Protein AF-A0A6B8KBU3-F1 (afdb_monomer)

Foldseek 3Di:
DPQPAPQPAPCVVVLVVVLVVVLVVDDPPDALVNLLVQLLQLLLQLLVLQLCVQVPVVSLVSNLSSLVSNCSSLSNSVVNCVVVVPDQDPVNVVSSLVSLLNSLVSNLCSNCSHLQHPNLLSVLVNVLVVVVSVVQVVCCVPVVRPHQDDVNDDSVNVSVCSSVRVVVCVVDDVCQQPPDDPNDGPVSVVSVVVSVVSVVVVVVVVVVVVVVVVVVVVVVVVVVVPPPDDPDPPPPDPPPPPDDDDDDDDD

Mean predicted aligned error: 11.6 Å

pLDDT: mean 77.55, std 17.95, range [26.05, 98.19]

Nearest PDB structures (foldseek):
  4q7c-assembly1_A  TM=7.033E-01  e=1.811E-03  Archaeoglobus fulgidus DSM 4304
  4o6m-assembly1_A  TM=6.963E-01  e=4.388E-03  Archaeoglobus fulgidus DSM 4304

Structure (mmCIF, N/CA/C/O backbone):
data_AF-A0A6B8KBU3-F1
#
_entry.id   AF-A0A6B8KBU3-F1
#
loop_
_atom_site.group_PDB
_atom_site.id
_atom_site.type_symbol
_atom_site.label_atom_id
_atom_site.label_alt_id
_atom_site.label_comp_id
_atom_site.label_asym_id
_atom_site.label_entity_id
_atom_site.label_seq_id
_atom_site.pdbx_PDB_ins_code
_atom_site.Cartn_x
_atom_site.Cartn_y
_atom_site.Cartn_z
_atom_site.occupancy
_atom_site.B_iso_or_equiv
_atom_site.auth_seq_id
_atom_site.auth_comp_id
_atom_site.auth_asym_id
_atom_site.auth_atom_id
_atom_site.pdbx_PDB_model_num
ATOM 1 N N . MET A 1 1 ? -23.786 6.456 20.332 1.00 33.28 1 MET A N 1
ATOM 2 C CA . MET A 1 1 ? -22.319 6.560 20.473 1.00 33.28 1 MET A CA 1
ATOM 3 C C . MET A 1 1 ? -21.800 7.383 19.309 1.00 33.28 1 MET A C 1
ATOM 5 O O . MET A 1 1 ? -22.011 6.995 18.169 1.00 33.28 1 MET A O 1
ATOM 9 N N . ALA A 1 2 ? -21.271 8.576 19.583 1.00 26.05 2 ALA A N 1
ATOM 10 C CA . ALA A 1 2 ? -20.737 9.465 18.557 1.00 26.05 2 ALA A CA 1
ATOM 11 C C . ALA A 1 2 ? -19.379 8.920 18.104 1.00 26.05 2 ALA A C 1
ATOM 13 O O . ALA A 1 2 ? -18.395 9.007 18.836 1.00 26.05 2 ALA A O 1
ATOM 14 N N . ASP A 1 3 ? -19.368 8.304 16.927 1.00 33.47 3 ASP A N 1
ATOM 15 C CA . ASP A 1 3 ? -18.188 7.718 16.307 1.00 33.47 3 ASP A CA 1
ATOM 16 C C . ASP A 1 3 ? -17.226 8.839 15.883 1.00 33.47 3 ASP A C 1
ATOM 18 O O . ASP A 1 3 ? -17.372 9.477 14.838 1.00 33.47 3 ASP A O 1
ATOM 22 N N . LYS A 1 4 ? -16.295 9.179 16.777 1.00 31.67 4 LYS A N 1
ATOM 23 C CA . LYS A 1 4 ? -15.275 10.206 16.561 1.00 31.67 4 LYS A CA 1
ATOM 24 C C . LYS A 1 4 ? -14.067 9.554 15.888 1.00 31.67 4 LYS A C 1
ATOM 26 O O . LYS A 1 4 ? -12.989 9.494 16.471 1.00 31.67 4 LYS A O 1
ATOM 31 N N . THR A 1 5 ? -14.234 9.069 14.657 1.00 41.94 5 THR A N 1
ATOM 32 C CA . THR A 1 5 ? -13.102 8.667 13.810 1.00 41.94 5 THR A CA 1
ATOM 33 C C . THR A 1 5 ? -12.311 9.916 13.421 1.00 41.94 5 THR A C 1
ATOM 35 O O . THR A 1 5 ? -12.676 10.649 12.497 1.00 41.94 5 THR A O 1
ATOM 38 N N . LEU A 1 6 ? -11.240 10.196 14.160 1.00 35.72 6 LEU A N 1
ATOM 39 C CA . LEU A 1 6 ? -10.232 11.193 13.807 1.00 35.72 6 LEU A CA 1
ATOM 40 C C . LEU A 1 6 ? -9.328 10.603 12.710 1.00 35.72 6 LEU A C 1
ATOM 42 O O . LEU A 1 6 ? -8.246 10.102 12.997 1.00 35.72 6 LEU A O 1
ATOM 46 N N . ASN A 1 7 ? -9.784 10.631 11.453 1.00 43.28 7 ASN A N 1
ATOM 47 C CA . ASN A 1 7 ? -8.929 10.323 10.301 1.00 43.28 7 ASN A CA 1
ATOM 48 C C . ASN A 1 7 ? -7.975 11.502 10.059 1.00 43.28 7 ASN A C 1
ATOM 50 O O . ASN A 1 7 ? -8.352 12.494 9.435 1.00 43.28 7 ASN A O 1
ATOM 54 N N . HIS A 1 8 ? -6.746 11.391 10.563 1.00 45.28 8 HIS A N 1
ATOM 55 C CA . HIS A 1 8 ? -5.642 12.323 10.312 1.00 45.28 8 HIS A CA 1
ATOM 56 C C . HIS A 1 8 ? -4.759 11.835 9.146 1.00 45.28 8 HIS A C 1
ATOM 58 O O . HIS A 1 8 ? -3.536 11.842 9.243 1.00 45.28 8 HIS A O 1
ATOM 64 N N . SER A 1 9 ? -5.374 11.396 8.045 1.00 56.59 9 SER A N 1
ATOM 65 C CA . SER A 1 9 ? -4.656 11.133 6.790 1.00 56.59 9 SER A CA 1
ATOM 66 C C . SER A 1 9 ? -4.471 12.451 6.027 1.00 56.59 9 SER A C 1
ATOM 68 O O . SER A 1 9 ? -5.379 13.290 5.986 1.00 56.59 9 SER A O 1
ATOM 70 N N . LEU A 1 10 ? -3.292 12.655 5.430 1.00 56.31 10 LEU A N 1
ATOM 71 C CA . LEU A 1 10 ? -2.955 13.882 4.692 1.00 56.31 10 LEU A CA 1
ATOM 72 C C . LEU A 1 10 ? -3.866 14.078 3.466 1.00 56.31 10 LEU A C 1
ATOM 74 O O . LEU A 1 10 ? -4.157 15.210 3.075 1.00 56.31 10 LEU A O 1
ATOM 78 N N . LEU A 1 11 ? -4.374 12.976 2.903 1.00 61.31 11 LEU A N 1
ATOM 79 C CA . LEU A 1 11 ? -5.263 12.938 1.737 1.00 61.31 11 LEU A CA 1
ATOM 80 C C . LEU A 1 11 ? -6.756 12.871 2.099 1.00 61.31 11 LEU A C 1
ATOM 82 O O . LEU A 1 11 ? -7.609 12.955 1.214 1.00 61.31 11 LEU A O 1
ATOM 86 N N . ALA A 1 12 ? -7.103 12.817 3.389 1.00 64.31 12 ALA A N 1
ATOM 87 C CA . ALA A 1 12 ? -8.462 12.517 3.842 1.00 64.31 12 ALA A CA 1
ATOM 88 C C . ALA A 1 12 ? -9.542 13.500 3.347 1.00 64.31 12 ALA A C 1
ATOM 90 O O . ALA A 1 12 ? -10.691 13.113 3.123 1.00 64.31 12 ALA A O 1
ATOM 91 N N . ARG A 1 13 ? -9.219 14.793 3.193 1.00 67.19 13 ARG A N 1
ATOM 92 C CA . ARG A 1 13 ? -10.182 15.811 2.725 1.00 67.19 13 ARG A CA 1
ATOM 93 C C . ARG A 1 13 ? -10.504 15.701 1.227 1.00 67.19 13 ARG A C 1
ATOM 95 O O . ARG A 1 13 ? -11.693 15.588 0.918 1.00 67.19 13 ARG A O 1
ATOM 102 N N . PRO A 1 14 ? -9.524 15.755 0.301 1.00 67.06 14 PRO A N 1
ATOM 103 C CA . PRO A 1 14 ? -9.811 15.639 -1.131 1.00 67.06 14 PRO A CA 1
ATOM 104 C C . PRO A 1 14 ? -10.408 14.274 -1.489 1.00 67.06 14 PRO A C 1
ATOM 106 O O . PRO A 1 14 ? -11.387 14.219 -2.236 1.00 67.06 14 PRO A O 1
ATOM 109 N N . GLU A 1 15 ? -9.901 13.197 -0.885 1.00 72.06 15 GLU A N 1
ATOM 110 C CA . GLU A 1 15 ? -10.425 11.840 -1.055 1.00 72.06 15 GLU A CA 1
ATOM 111 C C . GLU A 1 15 ? -11.927 11.774 -0.744 1.00 72.06 15 GLU A C 1
ATOM 113 O O . GLU A 1 15 ? -12.731 11.315 -1.560 1.00 72.06 15 GLU A O 1
ATOM 118 N N . ARG A 1 16 ? -12.345 12.339 0.394 1.00 72.81 16 ARG A N 1
ATOM 119 C CA . ARG A 1 16 ? -13.748 12.316 0.822 1.00 72.81 16 ARG A CA 1
ATOM 120 C C . ARG A 1 16 ? -14.686 13.049 -0.141 1.00 72.81 16 ARG A C 1
ATOM 122 O O . ARG A 1 16 ? -15.827 12.621 -0.300 1.00 72.81 16 ARG A O 1
ATOM 129 N N . ILE A 1 17 ? -14.235 14.126 -0.786 1.00 74.69 17 ILE A N 1
ATOM 130 C CA . ILE A 1 17 ? -15.051 14.885 -1.752 1.00 74.69 17 ILE A CA 1
ATOM 131 C C . ILE A 1 17 ? -15.273 14.067 -3.027 1.00 74.69 17 ILE A C 1
ATOM 133 O O . ILE A 1 17 ? -16.405 13.971 -3.511 1.00 74.69 17 ILE A O 1
ATOM 137 N N . VAL A 1 18 ? -14.208 13.465 -3.561 1.00 77.31 18 VAL A N 1
ATOM 138 C CA . VAL A 1 18 ? -14.270 12.656 -4.787 1.00 77.31 18 VAL A CA 1
ATOM 139 C C . VAL A 1 18 ? -15.137 11.419 -4.560 1.00 77.31 18 VAL A C 1
ATOM 141 O O . VAL A 1 18 ? -16.076 11.169 -5.319 1.00 77.31 18 VAL A O 1
ATOM 144 N N . LEU A 1 19 ? -14.908 10.700 -3.461 1.00 77.50 19 LEU A N 1
ATOM 145 C CA . LEU A 1 19 ? -15.650 9.483 -3.141 1.00 77.50 19 LEU A CA 1
ATOM 146 C C . LEU A 1 19 ? -17.132 9.744 -2.887 1.00 77.50 19 LEU A C 1
ATOM 148 O O . LEU A 1 19 ? -17.966 8.954 -3.313 1.00 77.50 19 LEU A O 1
ATOM 152 N N . GLN A 1 20 ? -17.503 10.864 -2.258 1.00 80.00 20 GLN A N 1
ATOM 153 C CA . GLN A 1 20 ? -18.919 11.206 -2.080 1.00 80.00 20 GLN A CA 1
ATOM 154 C C . GLN A 1 20 ? -19.656 11.385 -3.406 1.00 80.00 20 GLN A C 1
ATOM 156 O O . GLN A 1 20 ? -20.843 11.065 -3.484 1.00 80.00 20 GLN A O 1
ATOM 161 N N . ARG A 1 21 ? -18.983 11.892 -4.445 1.00 78.94 21 ARG A N 1
ATOM 162 C CA . ARG A 1 21 ? -19.575 11.999 -5.783 1.00 78.94 21 ARG A CA 1
ATOM 163 C C . ARG A 1 21 ? -19.710 10.624 -6.426 1.00 78.94 21 ARG A C 1
ATOM 165 O O . ARG A 1 21 ? -20.788 10.304 -6.914 1.00 78.94 21 ARG A O 1
ATOM 172 N N . LEU A 1 22 ? -18.666 9.799 -6.356 1.00 78.00 22 LEU A N 1
ATOM 173 C CA . LEU A 1 22 ? -18.673 8.456 -6.940 1.00 78.00 22 LEU A CA 1
ATOM 174 C C . LEU A 1 22 ? -19.682 7.521 -6.252 1.00 78.00 22 LEU A C 1
ATOM 176 O O . LEU A 1 22 ? -20.428 6.814 -6.922 1.00 78.00 22 LEU A O 1
ATOM 180 N N . VAL A 1 23 ? -19.796 7.579 -4.923 1.00 78.06 23 VAL A N 1
ATOM 181 C CA . VAL A 1 23 ? -20.750 6.766 -4.151 1.00 78.06 23 VAL A CA 1
ATOM 182 C C . VAL A 1 23 ? -22.208 7.098 -4.463 1.00 78.06 23 VAL A C 1
ATOM 184 O O . VAL A 1 23 ? -23.059 6.216 -4.391 1.00 78.06 23 VAL A O 1
ATOM 187 N N . ARG A 1 24 ? -22.520 8.331 -4.881 1.00 78.00 24 ARG A N 1
ATOM 188 C CA . ARG A 1 24 ? -23.876 8.685 -5.342 1.00 78.00 24 ARG A CA 1
ATOM 189 C C . ARG A 1 24 ? -24.236 8.062 -6.692 1.00 78.00 24 ARG A C 1
ATOM 191 O O . ARG A 1 24 ? -25.421 7.943 -6.981 1.00 78.00 24 ARG A O 1
ATOM 198 N N . LEU A 1 25 ? -23.241 7.685 -7.496 1.00 81.44 25 LEU A N 1
ATOM 199 C CA . LEU A 1 25 ? -23.436 7.042 -8.798 1.00 81.44 25 LEU A CA 1
ATOM 200 C C . LEU A 1 25 ? -23.592 5.519 -8.678 1.00 81.44 25 LEU A C 1
ATOM 202 O O . LEU A 1 25 ? -24.077 4.880 -9.609 1.00 81.44 25 LEU A O 1
ATOM 206 N N . LEU A 1 26 ? -23.199 4.929 -7.543 1.00 79.81 26 LEU A N 1
ATOM 207 C CA . LEU A 1 26 ? -23.324 3.492 -7.311 1.00 79.81 26 LEU A CA 1
ATOM 208 C C . LEU A 1 26 ? -24.807 3.073 -7.237 1.00 79.81 26 LEU A C 1
ATOM 210 O O . LEU A 1 26 ? -25.601 3.712 -6.534 1.00 79.81 26 LEU A O 1
ATOM 214 N N . PRO A 1 27 ? -25.203 1.973 -7.907 1.00 82.56 27 PRO A N 1
ATOM 215 C CA . PRO A 1 27 ? -26.578 1.501 -7.875 1.00 82.56 27 PRO A CA 1
ATOM 216 C C . PRO A 1 27 ? -26.989 1.099 -6.455 1.00 82.56 27 PRO A C 1
ATOM 218 O O . PRO A 1 27 ? -26.183 0.638 -5.639 1.00 82.56 27 PRO A O 1
ATOM 221 N N . ARG A 1 28 ? -28.289 1.210 -6.160 1.00 77.06 28 ARG A N 1
ATOM 222 C CA . ARG A 1 28 ? -28.849 0.857 -4.841 1.00 77.06 28 ARG A CA 1
ATOM 223 C C . ARG A 1 28 ? -28.567 -0.598 -4.439 1.00 77.06 28 ARG A C 1
ATOM 225 O O . ARG A 1 28 ? -28.493 -0.882 -3.251 1.00 77.06 28 ARG A O 1
ATOM 232 N N . ALA A 1 29 ? -28.360 -1.485 -5.412 1.00 79.81 29 ALA A N 1
ATOM 233 C CA . ALA A 1 29 ? -28.052 -2.895 -5.191 1.00 79.81 29 ALA A CA 1
ATOM 234 C C . ALA A 1 29 ? -26.583 -3.182 -4.822 1.00 79.81 29 ALA A C 1
ATOM 236 O O . ALA A 1 29 ? -26.331 -4.231 -4.239 1.00 79.81 29 ALA A O 1
ATOM 237 N N . ALA A 1 30 ? -25.635 -2.279 -5.121 1.00 80.12 30 ALA A N 1
ATOM 238 C CA . ALA A 1 30 ? -24.207 -2.517 -4.880 1.00 80.12 30 ALA A CA 1
ATOM 239 C C . ALA A 1 30 ? -23.935 -2.747 -3.390 1.00 80.12 30 ALA A C 1
ATOM 241 O O . ALA A 1 30 ? -24.347 -1.925 -2.569 1.00 80.12 30 ALA A O 1
ATOM 242 N N . LYS A 1 31 ? -23.265 -3.839 -3.027 1.00 82.69 31 LYS A N 1
ATOM 243 C CA . LYS A 1 31 ? -22.919 -4.153 -1.636 1.00 82.69 31 LYS A CA 1
ATOM 244 C C . LYS A 1 31 ? -21.453 -3.797 -1.365 1.00 82.69 31 LYS A C 1
ATOM 246 O O . LYS A 1 31 ? -20.651 -3.829 -2.293 1.00 82.69 31 LYS A O 1
ATOM 251 N N . PRO A 1 32 ? -21.074 -3.515 -0.104 1.00 80.19 32 PRO A N 1
ATOM 252 C CA . PRO A 1 32 ? -19.670 -3.310 0.261 1.00 80.19 32 PRO A CA 1
ATOM 253 C C . PRO A 1 32 ? -18.755 -4.450 -0.211 1.00 80.19 32 PRO A C 1
ATOM 255 O O . PRO A 1 32 ? -17.727 -4.189 -0.811 1.00 80.19 32 PRO A O 1
ATOM 258 N N . ALA A 1 33 ? -19.196 -5.706 -0.080 1.00 83.06 33 ALA A N 1
ATOM 259 C CA . ALA A 1 33 ? -18.433 -6.871 -0.538 1.00 83.06 33 ALA A CA 1
ATOM 260 C C . ALA A 1 33 ? -18.127 -6.866 -2.051 1.00 83.06 33 ALA A C 1
ATOM 262 O O . ALA A 1 33 ? -17.074 -7.352 -2.459 1.00 83.06 33 ALA A O 1
ATOM 263 N N . ASP A 1 34 ? -19.012 -6.299 -2.880 1.00 86.56 34 ASP A N 1
ATOM 264 C CA . ASP A 1 34 ? -18.774 -6.185 -4.324 1.00 86.56 34 ASP A CA 1
ATOM 265 C C . ASP A 1 34 ? -17.647 -5.175 -4.602 1.00 86.56 34 ASP A C 1
ATOM 267 O O . ASP A 1 34 ? -16.809 -5.393 -5.474 1.00 86.56 34 ASP A O 1
ATOM 271 N N . LEU A 1 35 ? -17.597 -4.084 -3.828 1.00 87.25 35 LEU A N 1
ATOM 272 C CA . LEU A 1 35 ? -16.543 -3.068 -3.906 1.00 87.25 35 LEU A CA 1
ATOM 273 C C . LEU A 1 35 ? -15.199 -3.611 -3.423 1.00 87.25 35 LEU A C 1
ATOM 275 O O . LEU A 1 35 ? -14.184 -3.386 -4.079 1.00 87.25 35 LEU A O 1
ATOM 279 N N . THR A 1 36 ? -15.202 -4.400 -2.351 1.00 88.44 36 THR A N 1
ATOM 280 C CA . THR A 1 36 ? -14.015 -5.115 -1.879 1.00 88.44 36 THR A CA 1
ATOM 281 C C . THR A 1 36 ? -13.471 -6.061 -2.961 1.00 88.44 36 THR A C 1
ATOM 283 O O . THR A 1 36 ? -12.267 -6.105 -3.204 1.00 88.44 36 THR A O 1
ATOM 286 N N . LEU A 1 37 ? -14.335 -6.780 -3.690 1.00 91.12 37 LEU A N 1
ATOM 287 C CA . LEU A 1 37 ? -13.892 -7.636 -4.797 1.00 91.12 37 LEU A CA 1
ATOM 288 C C . LEU A 1 37 ? -13.307 -6.818 -5.961 1.00 91.12 37 LEU A C 1
ATOM 290 O O . LEU A 1 37 ? -12.282 -7.200 -6.526 1.00 91.12 37 LEU A O 1
ATOM 294 N N . ILE A 1 38 ? -13.916 -5.674 -6.293 1.00 93.06 38 ILE A N 1
ATOM 295 C CA . ILE A 1 38 ? -13.356 -4.723 -7.267 1.00 93.06 38 ILE A CA 1
ATOM 296 C C . ILE A 1 38 ? -11.967 -4.258 -6.816 1.00 93.06 38 ILE A C 1
ATOM 298 O O . ILE A 1 38 ? -11.064 -4.161 -7.651 1.00 93.06 38 ILE A O 1
ATOM 302 N N . ALA A 1 39 ? -11.773 -4.038 -5.511 1.00 92.88 39 ALA A N 1
ATOM 303 C CA . ALA A 1 39 ? -10.486 -3.638 -4.962 1.00 92.88 39 ALA A CA 1
ATOM 304 C C . ALA A 1 39 ? -9.390 -4.679 -5.262 1.00 92.88 39 ALA A C 1
ATOM 306 O O . ALA A 1 39 ? -8.302 -4.331 -5.735 1.00 92.88 39 ALA A O 1
ATOM 307 N N . VAL A 1 40 ? -9.710 -5.962 -5.055 1.00 95.31 40 VAL A N 1
ATOM 308 C CA . VAL A 1 40 ? -8.825 -7.104 -5.343 1.00 95.31 40 VAL A CA 1
ATOM 309 C C . VAL A 1 40 ? -8.525 -7.214 -6.830 1.00 95.31 40 VAL A C 1
ATOM 311 O O . VAL A 1 40 ? -7.362 -7.322 -7.215 1.00 95.31 40 VAL A O 1
ATOM 314 N N . VAL A 1 41 ? -9.551 -7.150 -7.681 1.00 97.31 41 VAL A N 1
ATOM 315 C CA . VAL A 1 41 ? -9.374 -7.226 -9.138 1.00 97.31 41 VAL A CA 1
ATOM 316 C C . VAL A 1 41 ? -8.486 -6.083 -9.634 1.00 97.31 41 VAL A C 1
ATOM 318 O O . VAL A 1 41 ? -7.569 -6.325 -10.416 1.00 97.31 41 VAL A O 1
ATOM 321 N N . GLY A 1 42 ? -8.684 -4.860 -9.133 1.00 96.94 42 GLY A N 1
ATOM 322 C CA . GLY A 1 42 ? -7.805 -3.726 -9.423 1.00 96.94 42 GLY A CA 1
ATOM 323 C C . GLY A 1 42 ? -6.352 -3.985 -9.010 1.00 96.94 42 GLY A C 1
ATOM 324 O O . GLY A 1 42 ? -5.435 -3.733 -9.792 1.00 96.94 42 GLY A O 1
ATOM 325 N N . GLY A 1 43 ? -6.138 -4.559 -7.821 1.00 97.19 43 GLY A N 1
ATOM 326 C CA . GLY A 1 43 ? -4.807 -4.932 -7.335 1.00 97.19 43 GLY A CA 1
ATOM 327 C C . GLY A 1 43 ? -4.120 -5.997 -8.187 1.00 97.19 43 GLY A C 1
ATOM 328 O O . GLY A 1 43 ? -2.937 -5.862 -8.502 1.00 97.19 43 GLY A O 1
ATOM 329 N N . LEU A 1 44 ? -4.865 -7.005 -8.642 1.00 98.06 44 LEU A N 1
ATOM 330 C CA . LEU A 1 44 ? -4.359 -8.026 -9.562 1.00 98.06 44 LEU A CA 1
ATOM 331 C C . LEU A 1 44 ? -4.014 -7.439 -10.935 1.00 98.06 44 LEU A C 1
ATOM 333 O O . LEU A 1 44 ? -2.944 -7.731 -11.466 1.00 98.06 44 LEU A O 1
ATOM 337 N N . ILE A 1 45 ? -4.875 -6.577 -11.490 1.00 98.12 45 ILE A N 1
ATOM 338 C CA . ILE A 1 45 ? -4.600 -5.863 -12.747 1.00 98.12 45 ILE A CA 1
ATOM 339 C C . ILE A 1 45 ? -3.315 -5.048 -12.612 1.00 98.12 45 ILE A C 1
ATOM 341 O O . ILE A 1 45 ? -2.457 -5.119 -13.492 1.00 98.12 45 ILE A O 1
ATOM 345 N N . ALA A 1 46 ? -3.151 -4.313 -11.509 1.00 98.00 46 ALA A N 1
ATOM 346 C CA . ALA A 1 46 ? -1.945 -3.539 -11.244 1.00 98.00 46 ALA A CA 1
ATOM 347 C C . ALA A 1 46 ? -0.696 -4.425 -11.159 1.00 98.00 46 ALA A C 1
ATOM 349 O O . ALA A 1 46 ? 0.284 -4.163 -11.856 1.00 98.00 46 ALA A O 1
ATOM 350 N N . GLY A 1 47 ? -0.752 -5.505 -10.374 1.00 97.69 47 GLY A N 1
ATOM 351 C CA . GLY A 1 47 ? 0.353 -6.448 -10.217 1.00 97.69 47 GLY A CA 1
ATOM 352 C C . GLY A 1 47 ? 0.786 -7.084 -11.541 1.00 97.69 47 GLY A C 1
ATOM 353 O O . GLY A 1 47 ? 1.964 -7.045 -11.892 1.00 97.69 47 GLY A O 1
ATOM 354 N N . VAL A 1 48 ? -0.165 -7.599 -12.327 1.00 98.19 48 VAL A N 1
ATOM 355 C CA . VAL A 1 48 ? 0.114 -8.179 -13.654 1.00 98.19 48 VAL A CA 1
ATOM 356 C C . VAL A 1 48 ? 0.657 -7.124 -14.619 1.00 98.19 48 VAL A C 1
ATOM 358 O O . VAL A 1 48 ? 1.607 -7.390 -15.353 1.00 98.19 48 VAL A O 1
ATOM 361 N N . SER A 1 49 ? 0.106 -5.910 -14.603 1.00 97.50 49 SER A N 1
ATOM 362 C CA . SER A 1 49 ? 0.570 -4.818 -15.469 1.00 97.50 49 SER A CA 1
ATOM 363 C C . SER A 1 49 ? 2.000 -4.392 -15.149 1.00 97.50 49 SER A C 1
ATOM 365 O O . SER A 1 49 ? 2.772 -4.117 -16.067 1.00 97.50 49 SER A O 1
ATOM 367 N N . PHE A 1 50 ? 2.388 -4.390 -13.870 1.00 96.62 50 PHE A N 1
ATOM 368 C CA . PHE A 1 50 ? 3.775 -4.164 -13.473 1.00 96.62 50 PHE A CA 1
ATOM 369 C C . PHE A 1 50 ? 4.713 -5.249 -14.005 1.00 96.62 50 PHE A C 1
ATOM 371 O O . PHE A 1 50 ? 5.759 -4.920 -14.563 1.00 96.62 50 PHE A O 1
ATOM 378 N N . VAL A 1 51 ? 4.325 -6.525 -13.936 1.00 96.19 51 VAL A N 1
ATOM 379 C CA . VAL A 1 51 ? 5.112 -7.613 -14.545 1.00 96.19 51 VAL A CA 1
ATOM 380 C C . VAL A 1 51 ? 5.230 -7.418 -16.061 1.00 96.19 51 VAL A C 1
ATOM 382 O O . VAL A 1 51 ? 6.320 -7.555 -16.617 1.00 96.19 51 VAL A O 1
ATOM 385 N N . LEU A 1 52 ? 4.146 -7.018 -16.734 1.00 96.06 52 LEU A N 1
ATOM 386 C CA . LEU A 1 52 ? 4.144 -6.719 -18.171 1.00 96.06 52 LEU A CA 1
ATOM 387 C C . LEU A 1 52 ? 5.040 -5.527 -18.549 1.00 96.06 52 LEU A C 1
ATOM 389 O O . LEU A 1 52 ? 5.469 -5.439 -19.702 1.00 96.06 52 LEU A O 1
ATOM 393 N N . CYS A 1 53 ? 5.405 -4.653 -17.605 1.00 92.00 53 CYS A N 1
ATOM 394 C CA . CYS A 1 53 ? 6.355 -3.567 -17.866 1.00 92.00 53 CYS A CA 1
ATOM 395 C C . CYS A 1 53 ? 7.764 -4.070 -18.225 1.00 92.00 53 CYS A C 1
ATOM 397 O O . CYS A 1 53 ? 8.516 -3.327 -18.852 1.00 92.00 53 CYS A O 1
ATOM 399 N N . ASN A 1 54 ? 8.097 -5.334 -17.923 1.00 88.94 54 ASN A N 1
ATOM 400 C CA . ASN A 1 54 ? 9.306 -5.988 -18.441 1.00 88.94 54 ASN A CA 1
ATOM 401 C C . ASN A 1 54 ? 9.277 -6.174 -19.965 1.00 88.94 54 ASN A C 1
ATOM 403 O O . ASN A 1 54 ? 10.323 -6.170 -20.606 1.00 88.94 54 ASN A O 1
ATOM 407 N N . VAL A 1 55 ? 8.086 -6.348 -20.549 1.00 94.12 55 VAL A N 1
ATOM 408 C CA . VAL A 1 55 ? 7.906 -6.495 -22.000 1.00 94.12 55 VAL A CA 1
ATOM 409 C C . VAL A 1 55 ? 7.857 -5.124 -22.664 1.00 94.12 55 VAL A C 1
ATOM 411 O O . VAL A 1 55 ? 8.489 -4.896 -23.694 1.00 94.12 55 VAL A O 1
ATOM 414 N N . SER A 1 56 ? 7.089 -4.194 -22.093 1.00 91.81 56 SER A N 1
ATOM 415 C CA . SER A 1 56 ? 7.014 -2.826 -22.597 1.00 91.81 56 SER A CA 1
ATOM 416 C C . SER A 1 56 ? 6.645 -1.834 -21.496 1.00 91.81 56 SER A C 1
ATOM 418 O O . SER A 1 56 ? 5.635 -2.022 -20.820 1.00 91.81 56 SER A O 1
ATOM 420 N N . PRO A 1 57 ? 7.335 -0.689 -21.383 1.00 89.19 57 PRO A N 1
ATOM 421 C CA . PRO A 1 57 ? 6.987 0.334 -20.396 1.00 89.19 57 PRO A CA 1
ATOM 422 C C . PRO A 1 57 ? 5.627 1.016 -20.683 1.00 89.19 57 PRO A C 1
ATOM 424 O O . PRO A 1 57 ? 5.135 1.803 -19.878 1.00 89.19 57 PRO A O 1
ATOM 427 N N . LYS A 1 58 ? 4.974 0.698 -21.814 1.00 93.56 58 LYS A N 1
ATOM 428 C CA . LYS A 1 58 ? 3.614 1.147 -22.165 1.00 93.56 58 LYS A CA 1
ATOM 429 C C . LYS A 1 58 ? 2.512 0.525 -21.301 1.00 93.56 58 LYS A C 1
ATOM 431 O O . LYS A 1 58 ? 1.379 0.988 -21.372 1.00 93.56 58 LYS A O 1
ATOM 436 N N . PHE A 1 59 ? 2.819 -0.501 -20.506 1.00 95.50 59 PHE A N 1
ATOM 437 C CA . PHE A 1 59 ? 1.863 -1.091 -19.566 1.00 95.50 59 PHE A CA 1
ATOM 438 C C . PHE A 1 59 ? 1.737 -0.300 -18.255 1.00 95.50 59 PHE A C 1
ATOM 440 O O . PHE A 1 59 ? 0.800 -0.554 -17.498 1.00 95.50 59 PHE A O 1
ATOM 447 N N . LEU A 1 60 ? 2.595 0.701 -17.996 1.00 94.25 60 LEU A N 1
ATOM 448 C CA . LEU A 1 60 ? 2.509 1.480 -16.757 1.00 94.25 60 LEU A CA 1
ATOM 449 C C . LEU A 1 60 ? 1.150 2.186 -16.568 1.00 94.25 60 LEU A C 1
ATOM 451 O O . LEU A 1 60 ? 0.589 2.071 -15.481 1.00 94.25 60 LEU A O 1
ATOM 455 N N . PRO A 1 61 ? 0.544 2.840 -17.581 1.00 96.69 61 PRO A N 1
ATOM 456 C CA . PRO A 1 61 ? -0.798 3.409 -17.445 1.00 96.69 61 PRO A CA 1
ATOM 457 C C . PRO A 1 61 ? -1.863 2.381 -17.041 1.00 96.69 61 PRO A C 1
ATOM 459 O O . PRO A 1 61 ? -2.773 2.715 -16.287 1.00 96.69 61 PRO A O 1
ATOM 462 N N . LEU A 1 62 ? -1.738 1.128 -17.495 1.00 97.25 62 LEU A N 1
ATOM 463 C CA . LEU A 1 62 ? -2.641 0.048 -17.091 1.00 97.25 62 LEU A CA 1
ATOM 464 C C . LEU A 1 62 ? -2.422 -0.338 -15.621 1.00 97.25 62 LEU A C 1
ATOM 466 O O . LEU A 1 62 ? -3.393 -0.562 -14.900 1.00 97.25 62 LEU A O 1
ATOM 470 N N . ALA A 1 63 ? -1.169 -0.330 -15.151 1.00 96.88 63 ALA A N 1
ATOM 471 C CA . ALA A 1 63 ? -0.861 -0.531 -13.738 1.00 96.88 63 ALA A CA 1
ATOM 472 C C . ALA A 1 63 ? -1.472 0.575 -12.864 1.00 96.88 63 ALA A C 1
ATOM 474 O O . ALA A 1 63 ? -2.138 0.281 -11.872 1.00 96.88 63 ALA A O 1
ATOM 475 N N . LEU A 1 64 ? -1.331 1.841 -13.274 1.00 96.75 64 LEU A N 1
ATOM 476 C CA . LEU A 1 64 ? -1.934 2.988 -12.587 1.00 96.75 64 LEU A CA 1
ATOM 477 C C . LEU A 1 64 ? -3.463 2.916 -12.571 1.00 96.75 64 LEU A C 1
ATOM 479 O O . LEU A 1 64 ? -4.079 3.206 -11.546 1.00 96.75 64 LEU A O 1
ATOM 483 N N . ALA A 1 65 ? -4.078 2.492 -13.678 1.00 96.88 65 ALA A N 1
ATOM 484 C CA . ALA A 1 65 ? -5.516 2.255 -13.735 1.00 96.88 65 ALA A CA 1
ATOM 485 C C . ALA A 1 65 ? -5.940 1.151 -12.753 1.00 96.88 65 ALA A C 1
ATOM 487 O O . ALA A 1 65 ? -6.915 1.328 -12.027 1.00 96.88 65 ALA A O 1
ATOM 488 N N . GLY A 1 66 ? -5.182 0.053 -12.663 1.00 97.31 66 GLY A N 1
ATOM 489 C CA . GLY A 1 66 ? -5.405 -1.005 -11.673 1.00 97.31 66 GLY A CA 1
ATOM 490 C C . GLY A 1 66 ? -5.326 -0.495 -10.229 1.00 97.31 66 GLY A C 1
ATOM 491 O O . GLY A 1 66 ? -6.222 -0.769 -9.431 1.00 97.31 66 GLY A O 1
ATOM 492 N N . ILE A 1 67 ? -4.314 0.321 -9.905 1.00 96.38 67 ILE A N 1
ATOM 493 C CA . ILE A 1 67 ? -4.179 0.949 -8.579 1.00 96.38 67 ILE A CA 1
ATOM 494 C C . ILE A 1 67 ? -5.379 1.856 -8.289 1.00 96.38 67 ILE A C 1
ATOM 496 O O . ILE A 1 67 ? -5.938 1.791 -7.196 1.00 96.38 67 ILE A O 1
ATOM 500 N N . ALA A 1 68 ? -5.816 2.660 -9.261 1.00 94.44 68 ALA A N 1
ATOM 501 C CA . ALA A 1 68 ? -6.973 3.539 -9.110 1.00 94.44 68 ALA A CA 1
ATOM 502 C C . ALA A 1 68 ? -8.284 2.760 -8.901 1.00 94.44 68 ALA A C 1
ATOM 504 O O . ALA A 1 68 ? -9.087 3.140 -8.050 1.00 94.44 68 ALA A O 1
ATOM 505 N N . ILE A 1 69 ? -8.490 1.655 -9.629 1.00 94.19 69 ILE A N 1
ATOM 506 C CA . ILE A 1 69 ? -9.630 0.743 -9.428 1.00 94.19 69 ILE A CA 1
ATOM 507 C C . ILE A 1 69 ? -9.577 0.138 -8.025 1.00 94.19 69 ILE A C 1
ATOM 509 O O . ILE A 1 69 ? -10.595 0.079 -7.337 1.00 94.19 69 ILE A O 1
ATOM 513 N N . SER A 1 70 ? -8.387 -0.281 -7.593 1.00 94.62 70 SER A N 1
ATOM 514 C CA . SER A 1 70 ? -8.199 -0.888 -6.282 1.00 94.62 70 SER A CA 1
ATOM 515 C C . SER A 1 70 ? -8.511 0.082 -5.144 1.00 94.62 70 SER A C 1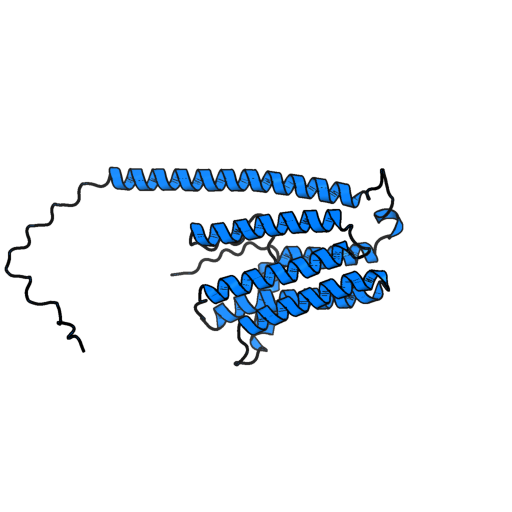
ATOM 517 O O . SER A 1 70 ? -9.316 -0.223 -4.268 1.00 94.62 70 SER A 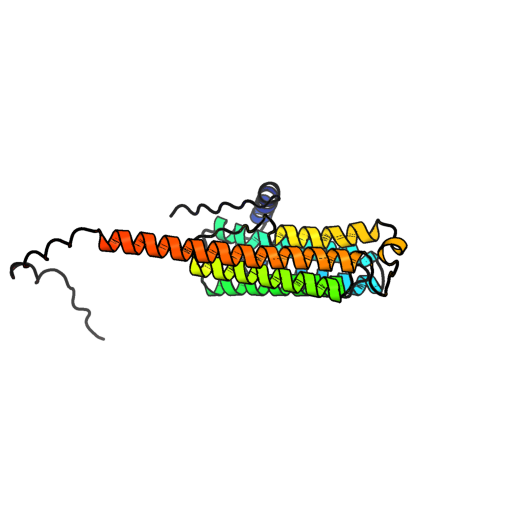O 1
ATOM 519 N N . TRP A 1 71 ? -7.943 1.288 -5.222 1.00 92.50 71 TRP A N 1
ATOM 520 C CA . TRP A 1 71 ? -8.229 2.391 -4.307 1.00 92.50 71 TRP A CA 1
ATOM 521 C C . TRP A 1 71 ? -9.716 2.747 -4.293 1.00 92.50 71 TRP A C 1
ATOM 523 O O . TRP A 1 71 ? -10.290 2.955 -3.229 1.00 92.50 71 TRP A O 1
ATOM 533 N N . PHE A 1 72 ? -10.366 2.786 -5.459 1.00 89.00 72 PHE A N 1
ATOM 534 C CA . PHE A 1 72 ? -11.792 3.075 -5.519 1.00 89.00 72 PHE A CA 1
ATOM 535 C C . PHE A 1 72 ? -12.615 2.035 -4.751 1.00 89.00 72 PHE A C 1
ATOM 537 O O . PHE A 1 72 ? -13.500 2.426 -3.996 1.00 89.00 72 PHE A O 1
ATOM 544 N N . GLY A 1 73 ? -12.327 0.741 -4.917 1.00 87.50 73 GLY A N 1
ATOM 545 C CA . GLY A 1 73 ? -13.028 -0.324 -4.196 1.00 87.50 73 GLY A CA 1
ATOM 546 C C . GLY A 1 73 ? -12.891 -0.201 -2.674 1.00 87.50 73 GLY A C 1
ATOM 547 O O . GLY A 1 73 ? -13.906 -0.160 -1.980 1.00 87.50 73 GLY A O 1
ATOM 548 N N . ASP A 1 74 ? -11.656 -0.052 -2.191 1.00 84.62 74 ASP A N 1
ATOM 549 C CA . ASP A 1 74 ? -11.297 0.020 -0.762 1.00 84.62 74 ASP A CA 1
ATOM 550 C C . ASP A 1 74 ? -11.736 1.323 -0.075 1.00 84.62 74 ASP A C 1
ATOM 552 O O . ASP A 1 74 ? -12.103 1.353 1.092 1.00 84.62 74 ASP A O 1
ATOM 556 N N . SER A 1 75 ? -11.731 2.455 -0.777 1.00 82.12 75 SER A N 1
ATOM 557 C CA . SER A 1 75 ? -12.180 3.703 -0.154 1.00 82.12 75 SER A CA 1
ATOM 558 C C . SER A 1 75 ? -13.700 3.887 -0.258 1.00 82.12 75 SER A C 1
ATOM 560 O O . SER A 1 75 ? -14.314 4.569 0.575 1.00 82.12 75 SER A O 1
ATOM 562 N N . ALA A 1 76 ? -14.342 3.300 -1.276 1.00 80.00 76 ALA A N 1
ATOM 563 C CA . ALA A 1 76 ? -15.787 3.395 -1.454 1.00 80.00 76 ALA A CA 1
ATOM 564 C C . ALA A 1 76 ? -16.566 2.463 -0.519 1.00 80.00 76 ALA A C 1
ATOM 566 O O . ALA A 1 76 ? -17.668 2.851 -0.119 1.00 80.00 76 ALA A O 1
ATOM 567 N N . ASP A 1 77 ? -16.046 1.289 -0.145 1.00 75.62 77 ASP A N 1
ATOM 568 C CA . ASP A 1 77 ? -16.757 0.356 0.742 1.00 75.62 77 ASP A CA 1
ATOM 569 C C . ASP A 1 77 ? -16.991 0.955 2.142 1.00 75.62 77 ASP A C 1
ATOM 571 O O . ASP A 1 77 ? -18.131 0.983 2.625 1.00 75.62 77 ASP A O 1
ATOM 575 N N . SER A 1 78 ? -15.973 1.601 2.711 1.00 69.88 78 SER A N 1
ATOM 576 C CA . SER A 1 78 ? -16.005 2.246 4.017 1.00 69.88 78 SER A CA 1
ATOM 577 C C . SER A 1 78 ? -16.944 3.455 4.015 1.00 69.88 78 SER A C 1
ATOM 579 O O . SER A 1 78 ? -17.644 3.738 4.995 1.00 69.88 78 SER A O 1
ATOM 581 N N . LEU A 1 79 ? -17.023 4.191 2.898 1.00 75.06 79 LEU A N 1
ATOM 582 C CA . LEU A 1 79 ? -17.972 5.290 2.732 1.00 75.06 79 LEU A CA 1
ATOM 583 C C . LEU A 1 79 ? -19.404 4.780 2.531 1.00 75.06 79 LEU A C 1
ATOM 585 O O . LEU A 1 79 ? -20.331 5.338 3.125 1.00 75.06 79 LEU A O 1
ATOM 589 N N . LEU A 1 80 ? -19.593 3.727 1.736 1.00 77.69 80 LEU A N 1
ATOM 590 C CA . LEU A 1 80 ? -20.899 3.138 1.461 1.00 77.69 80 LEU A CA 1
ATOM 591 C C . LEU A 1 80 ? -21.522 2.542 2.728 1.00 77.69 80 LEU A C 1
ATOM 593 O O . LEU A 1 80 ? -22.710 2.760 2.977 1.00 77.69 80 LEU A O 1
ATOM 597 N N . ALA A 1 81 ? -20.724 1.859 3.553 1.00 74.88 81 ALA A N 1
ATOM 598 C CA . ALA A 1 81 ? -21.151 1.308 4.836 1.00 74.88 81 ALA A CA 1
ATOM 599 C C . ALA A 1 81 ? -21.695 2.402 5.772 1.00 74.88 81 ALA A C 1
ATOM 601 O O . ALA A 1 81 ? -22.801 2.269 6.307 1.00 74.88 81 ALA A O 1
ATOM 602 N N . ARG A 1 82 ? -20.985 3.537 5.879 1.00 74.50 82 ARG A N 1
ATOM 603 C CA . ARG A 1 82 ? -21.419 4.706 6.666 1.00 74.50 82 ARG A CA 1
ATOM 604 C C . ARG A 1 82 ? -22.692 5.347 6.113 1.00 74.50 82 ARG A C 1
ATOM 606 O O . ARG A 1 82 ? -23.625 5.612 6.870 1.00 74.50 82 ARG A O 1
ATOM 613 N N . VAL A 1 83 ? -22.753 5.587 4.799 1.00 77.38 83 VAL A N 1
ATOM 614 C CA . VAL A 1 83 ? -23.908 6.237 4.147 1.00 77.38 83 VAL A CA 1
ATOM 615 C C . VAL A 1 83 ? -25.171 5.389 4.287 1.00 77.38 83 VAL A C 1
ATOM 617 O O . VAL A 1 83 ? -26.247 5.925 4.544 1.00 77.38 83 VAL A O 1
ATOM 620 N N . ARG A 1 84 ? -25.047 4.065 4.160 1.00 80.12 84 ARG A N 1
ATOM 621 C CA . ARG A 1 84 ? -26.177 3.135 4.271 1.00 80.12 84 ARG A CA 1
ATOM 622 C C . ARG A 1 84 ? -26.462 2.680 5.703 1.00 80.12 84 ARG A C 1
ATOM 624 O O . ARG A 1 84 ? -27.366 1.874 5.895 1.00 80.12 84 ARG A O 1
ATOM 631 N N . ARG A 1 85 ? -25.723 3.200 6.696 1.00 76.94 85 ARG A N 1
ATOM 632 C CA . ARG A 1 85 ? -25.825 2.834 8.123 1.00 76.94 85 ARG A CA 1
ATOM 633 C C . ARG A 1 85 ? -25.826 1.318 8.337 1.00 76.94 85 ARG A C 1
ATOM 635 O O . ARG A 1 85 ? -26.563 0.789 9.171 1.00 76.94 85 ARG A O 1
ATOM 642 N N . LEU A 1 86 ? -25.022 0.616 7.545 1.00 68.62 86 LEU A N 1
ATOM 643 C CA . LEU A 1 86 ? -24.872 -0.823 7.667 1.00 68.62 86 LEU A CA 1
ATOM 644 C C . LEU A 1 86 ? -23.963 -1.090 8.863 1.00 68.62 86 LEU A C 1
ATOM 646 O O . LEU A 1 86 ? -22.814 -0.657 8.878 1.00 68.62 86 LEU A O 1
ATOM 650 N N . HIS A 1 87 ? -24.480 -1.796 9.868 1.00 64.19 87 HIS A N 1
ATOM 651 C CA . HIS A 1 87 ? -23.639 -2.318 10.939 1.00 64.19 87 HIS A CA 1
ATOM 652 C C . HIS A 1 87 ? -22.776 -3.428 10.346 1.00 64.19 87 HIS A C 1
ATOM 654 O O . HIS A 1 87 ? -23.296 -4.442 9.868 1.00 64.19 87 HIS A O 1
ATOM 660 N N . GLN A 1 88 ? -21.464 -3.218 10.330 1.00 64.81 88 GLN A N 1
ATOM 661 C CA . GLN A 1 88 ? -20.538 -4.191 9.779 1.00 64.81 88 GLN A CA 1
ATOM 662 C C . GLN A 1 88 ? -20.494 -5.418 10.692 1.00 64.81 88 GLN A C 1
ATOM 664 O O . GLN A 1 88 ? -20.198 -5.322 11.882 1.00 64.81 88 GLN A O 1
ATOM 669 N N . ARG A 1 89 ? -20.840 -6.587 10.144 1.00 73.62 89 ARG A N 1
ATOM 670 C CA . ARG A 1 89 ? -20.680 -7.858 10.860 1.00 73.62 89 ARG A CA 1
ATOM 671 C C . ARG A 1 89 ? -19.180 -8.177 10.978 1.00 73.62 89 ARG A C 1
ATOM 673 O O . ARG A 1 89 ? -18.462 -7.898 10.017 1.00 73.62 89 ARG A O 1
ATOM 680 N N . PRO A 1 90 ? -18.711 -8.839 12.054 1.00 75.94 90 PRO A N 1
ATOM 681 C CA . PRO A 1 90 ? -17.296 -9.208 12.215 1.00 75.94 90 PRO A CA 1
ATOM 682 C C . PRO A 1 90 ? -16.711 -9.966 11.014 1.00 75.94 90 PRO A C 1
ATOM 684 O O . PRO A 1 90 ? -15.583 -9.718 10.602 1.00 75.94 90 PRO A O 1
ATOM 687 N N . GLN A 1 91 ? -17.511 -10.832 10.383 1.00 78.38 91 GLN A N 1
ATOM 688 C CA . GLN A 1 91 ? -17.124 -11.546 9.162 1.00 78.38 91 GLN A CA 1
ATOM 689 C C . GLN A 1 91 ? -16.830 -10.602 7.983 1.00 78.38 91 GLN A C 1
ATOM 691 O O . GLN A 1 91 ? -15.913 -10.855 7.210 1.00 78.38 91 GLN A O 1
ATOM 696 N N . GLY A 1 92 ? -17.597 -9.517 7.845 1.00 79.38 92 GLY A N 1
ATOM 697 C CA . GLY A 1 92 ? -17.379 -8.517 6.799 1.00 79.38 92 GLY A CA 1
ATOM 698 C C . GLY A 1 92 ? -16.102 -7.716 7.033 1.00 79.38 92 GLY A C 1
ATOM 699 O O . GLY A 1 92 ? -15.368 -7.475 6.086 1.00 79.38 92 GLY A O 1
ATOM 700 N N . PHE A 1 93 ? -15.806 -7.375 8.291 1.00 79.12 93 PHE A N 1
ATOM 701 C CA . PHE A 1 93 ? -14.548 -6.726 8.666 1.00 79.12 93 PHE A CA 1
ATOM 702 C C . PHE A 1 93 ? -13.341 -7.608 8.315 1.00 79.12 93 PHE A C 1
ATOM 704 O O . PHE A 1 93 ? -12.413 -7.144 7.662 1.00 79.12 93 PHE A O 1
ATOM 711 N N . LEU A 1 94 ? -13.364 -8.896 8.676 1.00 83.19 94 LEU A N 1
ATOM 712 C CA . LEU A 1 94 ? -12.274 -9.820 8.346 1.00 83.19 94 LEU A CA 1
ATOM 713 C C . LEU A 1 94 ? -12.075 -9.971 6.829 1.00 83.19 94 LEU A C 1
ATOM 715 O O . LEU A 1 94 ? -10.939 -9.987 6.356 1.00 83.19 94 LEU A O 1
ATOM 719 N N . PHE A 1 95 ? -13.173 -10.087 6.078 1.00 85.94 95 PHE A N 1
ATOM 720 C CA . PHE A 1 95 ? -13.137 -10.232 4.624 1.00 85.94 95 PHE A CA 1
ATOM 721 C C . PHE A 1 95 ? -12.529 -9.004 3.937 1.00 85.94 95 PHE A C 1
ATOM 723 O O . PHE A 1 95 ? -11.653 -9.167 3.092 1.00 85.94 95 PHE A O 1
ATOM 730 N N . GLU A 1 96 ? -12.946 -7.800 4.334 1.00 83.44 96 GLU A N 1
ATOM 731 C CA . GLU A 1 96 ? -12.438 -6.524 3.811 1.00 83.44 96 GLU A CA 1
ATOM 732 C C . GLU A 1 96 ? -10.923 -6.408 3.992 1.00 83.44 96 GLU A C 1
ATOM 734 O O . GLU A 1 96 ? -10.186 -6.304 3.012 1.00 83.44 96 GLU A O 1
ATOM 739 N N . HIS A 1 97 ? -10.442 -6.572 5.226 1.00 86.00 97 HIS A N 1
ATOM 740 C CA . HIS A 1 97 ? -9.016 -6.456 5.529 1.00 86.00 97 HIS A CA 1
ATOM 741 C C . HIS A 1 97 ? -8.186 -7.555 4.854 1.00 86.00 97 HIS A C 1
ATOM 743 O O . HIS A 1 97 ? -7.092 -7.293 4.365 1.00 86.00 97 HIS A O 1
ATOM 749 N N . SER A 1 98 ? -8.703 -8.785 4.767 1.00 89.38 98 SER A N 1
ATOM 750 C CA . SER A 1 98 ? -8.006 -9.869 4.060 1.00 89.38 98 SER A CA 1
ATOM 751 C C . SER A 1 98 ? -7.865 -9.567 2.565 1.00 89.38 98 SER A C 1
ATOM 753 O O . SER A 1 98 ? -6.811 -9.804 1.977 1.00 89.38 98 SER A O 1
ATOM 755 N N . CYS A 1 99 ? -8.917 -9.028 1.948 1.00 90.94 99 CYS A N 1
ATOM 756 C CA . CYS A 1 99 ? -8.914 -8.647 0.541 1.00 90.94 99 CYS A CA 1
ATOM 757 C C . CYS A 1 99 ? -7.981 -7.463 0.262 1.00 90.94 99 CYS A C 1
ATOM 759 O O . CYS A 1 99 ? -7.272 -7.491 -0.745 1.00 90.94 99 CYS A O 1
ATOM 761 N N . ASP A 1 100 ? -7.925 -6.469 1.152 1.00 89.38 100 ASP A N 1
ATOM 762 C CA . ASP A 1 100 ? -6.966 -5.366 1.041 1.00 89.38 100 ASP A CA 1
ATOM 763 C C . ASP A 1 100 ? -5.517 -5.879 1.062 1.00 89.38 100 ASP A C 1
ATOM 765 O O . ASP A 1 100 ? -4.734 -5.591 0.152 1.00 89.38 100 ASP A O 1
ATOM 769 N N . LEU A 1 101 ? -5.175 -6.729 2.038 1.00 92.06 101 LEU A N 1
ATOM 770 C CA . LEU A 1 101 ? -3.838 -7.323 2.124 1.00 92.06 101 LEU A CA 1
ATOM 771 C C . LEU A 1 101 ? -3.485 -8.125 0.860 1.00 92.06 101 LEU A C 1
ATOM 773 O O . LEU A 1 101 ? -2.351 -8.039 0.380 1.00 92.06 101 LEU A O 1
ATOM 777 N N . LEU A 1 102 ? -4.439 -8.870 0.286 1.00 93.94 102 LEU A N 1
ATOM 778 C CA . LEU A 1 102 ? -4.242 -9.593 -0.978 1.00 93.94 102 LEU A CA 1
ATOM 779 C C . LEU A 1 102 ? -3.991 -8.642 -2.154 1.00 93.94 102 LEU A C 1
ATOM 781 O O . LEU A 1 102 ? -3.052 -8.857 -2.924 1.00 93.94 102 LEU A O 1
ATOM 785 N N . ALA A 1 103 ? -4.800 -7.588 -2.285 1.00 94.50 103 ALA A N 1
ATOM 786 C CA . ALA A 1 103 ? -4.660 -6.597 -3.347 1.00 94.50 103 ALA A CA 1
ATOM 787 C C . ALA A 1 103 ? -3.290 -5.907 -3.277 1.00 94.50 103 ALA A C 1
ATOM 789 O O . ALA A 1 103 ? -2.586 -5.814 -4.284 1.00 94.50 103 ALA A O 1
ATOM 790 N N . GLN A 1 104 ? -2.877 -5.484 -2.082 1.00 94.56 104 GLN A N 1
ATOM 791 C CA . GLN A 1 104 ? -1.590 -4.823 -1.884 1.00 94.56 104 GLN A CA 1
ATOM 792 C C . GLN A 1 104 ? -0.405 -5.762 -2.076 1.00 94.56 104 GLN A C 1
ATOM 794 O O . GLN A 1 104 ? 0.577 -5.378 -2.709 1.00 94.56 104 GLN A O 1
ATOM 799 N N . THR A 1 105 ? -0.507 -7.011 -1.621 1.00 96.69 105 THR A N 1
ATOM 800 C CA . THR A 1 105 ? 0.519 -8.029 -1.886 1.00 96.69 105 THR A CA 1
ATOM 801 C C . THR A 1 105 ? 0.718 -8.216 -3.389 1.00 96.69 105 THR A C 1
ATOM 803 O O . THR A 1 105 ? 1.852 -8.175 -3.863 1.00 96.69 105 THR A O 1
ATOM 806 N N . ALA A 1 106 ? -0.370 -8.346 -4.156 1.00 97.56 106 ALA A N 1
ATOM 807 C CA . ALA A 1 106 ? -0.296 -8.480 -5.609 1.00 97.56 106 ALA A CA 1
ATOM 808 C C . ALA A 1 106 ? 0.377 -7.267 -6.277 1.00 97.56 106 ALA A C 1
ATOM 810 O O . ALA A 1 106 ? 1.238 -7.444 -7.141 1.00 97.56 106 ALA A O 1
ATOM 811 N N . MET A 1 107 ? 0.038 -6.044 -5.855 1.00 97.50 107 MET A N 1
ATOM 812 C CA . MET A 1 107 ? 0.656 -4.822 -6.382 1.00 97.50 107 MET A CA 1
ATOM 813 C C . MET A 1 107 ? 2.152 -4.741 -6.081 1.00 97.50 107 MET A C 1
ATOM 815 O O . MET A 1 107 ? 2.939 -4.473 -6.986 1.00 97.50 107 MET A O 1
ATOM 819 N N . VAL A 1 108 ? 2.551 -4.954 -4.822 1.00 97.25 108 VAL A N 1
ATOM 820 C CA . VAL A 1 108 ? 3.945 -4.782 -4.388 1.00 97.25 108 VAL A CA 1
ATOM 821 C C . VAL A 1 108 ? 4.836 -5.868 -4.980 1.00 97.25 108 VAL A C 1
ATOM 823 O O . VAL A 1 108 ? 5.921 -5.564 -5.470 1.00 97.25 108 VAL A O 1
ATOM 826 N N . VAL A 1 109 ? 4.371 -7.121 -5.002 1.00 97.62 109 VAL A N 1
ATOM 827 C CA . VAL A 1 109 ? 5.098 -8.213 -5.665 1.00 97.62 109 VAL A CA 1
ATOM 828 C C . VAL A 1 109 ? 5.212 -7.938 -7.163 1.00 97.62 109 VAL A C 1
ATOM 830 O O . VAL A 1 109 ? 6.302 -8.064 -7.715 1.00 97.62 109 VAL A O 1
ATOM 833 N N . GLY A 1 110 ? 4.132 -7.495 -7.814 1.00 96.88 110 GLY A N 1
ATOM 834 C CA . GLY A 1 110 ? 4.171 -7.093 -9.219 1.00 96.88 110 GLY A CA 1
ATOM 835 C C . GLY A 1 110 ? 5.195 -5.989 -9.483 1.00 96.88 110 GLY A C 1
ATOM 836 O O . GLY A 1 110 ? 5.981 -6.101 -10.420 1.00 96.88 110 GLY A O 1
ATOM 837 N N . LEU A 1 111 ? 5.248 -4.964 -8.626 1.00 95.00 111 LEU A N 1
ATOM 838 C CA . LEU A 1 111 ? 6.233 -3.883 -8.703 1.00 95.00 111 LEU A CA 1
ATOM 839 C C . LEU A 1 111 ? 7.671 -4.392 -8.505 1.00 95.00 111 LEU A C 1
ATOM 841 O O . LEU A 1 111 ? 8.556 -3.972 -9.242 1.00 95.00 111 LEU A O 1
ATOM 845 N N . GLY A 1 112 ? 7.909 -5.313 -7.570 1.00 93.31 112 GLY A N 1
ATOM 846 C CA . GLY A 1 112 ? 9.229 -5.920 -7.344 1.00 93.31 112 GLY A CA 1
ATOM 847 C C . GLY A 1 112 ? 9.692 -6.880 -8.443 1.00 93.31 112 GLY A C 1
ATOM 848 O O . GLY A 1 112 ? 10.884 -7.138 -8.586 1.00 93.31 112 GLY A O 1
ATOM 849 N N . LEU A 1 113 ? 8.750 -7.428 -9.213 1.00 93.75 113 LEU A N 1
ATOM 850 C CA . LEU A 1 113 ? 9.027 -8.193 -10.431 1.00 93.75 113 LEU A CA 1
ATOM 851 C C . LEU A 1 113 ? 9.128 -7.299 -11.668 1.00 93.75 113 LEU A C 1
ATOM 853 O O . LEU A 1 113 ? 9.501 -7.780 -12.737 1.00 93.75 113 LEU A O 1
ATOM 857 N N . SER A 1 114 ? 8.760 -6.026 -11.554 1.00 91.50 114 SER A N 1
ATOM 858 C CA . SER A 1 114 ? 8.892 -5.056 -12.630 1.00 91.50 114 SER A CA 1
ATOM 859 C C . SER A 1 114 ? 10.320 -4.522 -12.699 1.00 91.50 114 SER A C 1
ATOM 861 O O . SER A 1 114 ? 11.084 -4.649 -11.743 1.00 91.50 114 SER A O 1
ATOM 863 N N . PRO A 1 115 ? 10.673 -3.825 -13.785 1.00 88.06 115 PRO A N 1
ATOM 864 C CA . PRO A 1 115 ? 11.944 -3.129 -13.837 1.00 88.06 115 PRO A CA 1
ATOM 865 C C . PRO A 1 115 ? 12.086 -2.086 -12.696 1.00 88.06 115 PRO A C 1
ATOM 867 O O . PRO A 1 115 ? 13.194 -1.781 -12.266 1.00 88.06 115 PRO A O 1
ATOM 870 N N . TYR A 1 116 ? 10.993 -1.476 -12.225 1.00 86.62 116 TYR A N 1
ATOM 871 C CA . TYR A 1 116 ? 11.034 -0.227 -11.449 1.00 86.62 116 TYR A CA 1
ATOM 872 C C . TYR A 1 116 ? 11.531 -0.362 -10.002 1.00 86.62 116 TYR A C 1
ATOM 874 O O . TYR A 1 116 ? 11.821 0.655 -9.366 1.00 86.62 116 TYR A O 1
ATOM 882 N N . LEU A 1 117 ? 11.587 -1.575 -9.455 1.00 89.25 117 LEU A N 1
ATOM 883 C CA . LEU A 1 117 ? 12.027 -1.830 -8.087 1.00 89.25 117 LEU A CA 1
ATOM 884 C C . LEU A 1 117 ? 12.557 -3.259 -7.977 1.00 89.25 117 LEU A C 1
ATOM 886 O O . LEU A 1 117 ? 11.980 -4.174 -8.554 1.00 89.25 117 LEU A O 1
ATOM 890 N N . THR A 1 118 ? 13.622 -3.473 -7.206 1.00 89.56 118 THR A N 1
ATOM 891 C CA . THR A 1 118 ? 14.117 -4.833 -6.975 1.00 89.56 118 THR A CA 1
ATOM 892 C C . THR A 1 118 ? 13.137 -5.636 -6.121 1.00 89.56 118 THR A C 1
ATOM 894 O O . THR A 1 118 ? 12.492 -5.110 -5.206 1.00 89.56 118 THR A O 1
ATOM 897 N N . LEU A 1 119 ? 13.060 -6.944 -6.377 1.00 91.31 119 LEU A N 1
ATOM 898 C CA . LEU A 1 119 ? 12.204 -7.842 -5.603 1.00 91.31 119 LEU A CA 1
ATOM 899 C C . LEU A 1 119 ? 12.556 -7.814 -4.109 1.00 91.31 119 LEU A C 1
ATOM 901 O O . LEU A 1 119 ? 11.661 -7.806 -3.272 1.00 91.31 119 LEU A O 1
ATOM 905 N N . THR A 1 120 ? 13.844 -7.735 -3.765 1.00 91.12 120 THR A N 1
ATOM 906 C CA . THR A 1 120 ? 14.304 -7.642 -2.371 1.00 91.12 120 THR A CA 1
ATOM 907 C C . THR A 1 120 ? 13.734 -6.408 -1.674 1.00 91.12 120 THR A C 1
ATOM 909 O O . THR A 1 120 ? 13.140 -6.529 -0.602 1.00 91.12 120 THR A O 1
ATOM 912 N N . SER A 1 121 ? 13.851 -5.229 -2.291 1.00 90.88 121 SER A N 1
ATOM 913 C CA . SER A 1 121 ? 13.300 -3.988 -1.739 1.00 90.88 121 SER A CA 1
ATOM 914 C C . SER A 1 121 ? 11.778 -4.016 -1.658 1.00 90.88 121 SER A C 1
ATOM 916 O O . SER A 1 121 ? 11.213 -3.598 -0.648 1.00 90.88 121 SER A O 1
ATOM 918 N N . ALA A 1 122 ? 11.107 -4.562 -2.673 1.00 93.81 122 ALA A N 1
ATOM 919 C CA . ALA A 1 122 ? 9.658 -4.727 -2.661 1.00 93.81 122 ALA A CA 1
ATOM 920 C C . ALA A 1 122 ? 9.190 -5.638 -1.515 1.00 93.81 122 ALA A C 1
ATOM 922 O O . ALA A 1 122 ? 8.246 -5.296 -0.808 1.00 93.81 122 ALA A O 1
ATOM 923 N N . LEU A 1 123 ? 9.870 -6.764 -1.277 1.00 94.75 123 LEU A N 1
ATOM 924 C CA . LEU A 1 123 ? 9.535 -7.686 -0.190 1.00 94.75 123 LEU A CA 1
ATOM 925 C C . LEU A 1 123 ? 9.830 -7.098 1.196 1.00 94.75 123 LEU A C 1
ATOM 927 O O . LEU A 1 123 ? 9.075 -7.363 2.133 1.00 94.75 123 LEU A O 1
ATOM 931 N N . MET A 1 124 ? 10.873 -6.272 1.342 1.00 93.12 124 MET A N 1
ATOM 932 C CA . MET A 1 124 ? 11.116 -5.523 2.583 1.00 93.12 124 MET A CA 1
ATOM 933 C C . MET A 1 124 ? 9.985 -4.527 2.865 1.00 93.12 124 MET A C 1
ATOM 935 O O . MET A 1 124 ? 9.443 -4.520 3.972 1.00 93.12 124 MET A O 1
ATOM 939 N N . LEU A 1 125 ? 9.587 -3.738 1.859 1.00 92.62 125 LEU A N 1
ATOM 940 C CA . LEU A 1 125 ? 8.465 -2.801 1.967 1.00 92.62 125 LEU A CA 1
ATOM 941 C C . LEU A 1 125 ? 7.154 -3.528 2.276 1.00 92.62 125 LEU A C 1
ATOM 943 O O . LEU A 1 125 ? 6.419 -3.101 3.164 1.00 92.62 125 LEU A O 1
ATOM 947 N N . LEU A 1 126 ? 6.884 -4.645 1.594 1.00 94.69 126 LEU A N 1
ATOM 948 C CA . LEU A 1 126 ? 5.704 -5.469 1.840 1.00 94.69 126 LEU A CA 1
ATOM 949 C C . LEU A 1 126 ? 5.695 -6.010 3.271 1.00 94.69 126 LEU A C 1
ATOM 951 O O . LEU A 1 126 ? 4.690 -5.887 3.959 1.00 94.69 126 LEU A O 1
ATOM 955 N N . SER A 1 127 ? 6.810 -6.566 3.745 1.00 93.94 127 SER A N 1
ATOM 956 C CA . SER A 1 127 ? 6.909 -7.119 5.102 1.00 93.94 127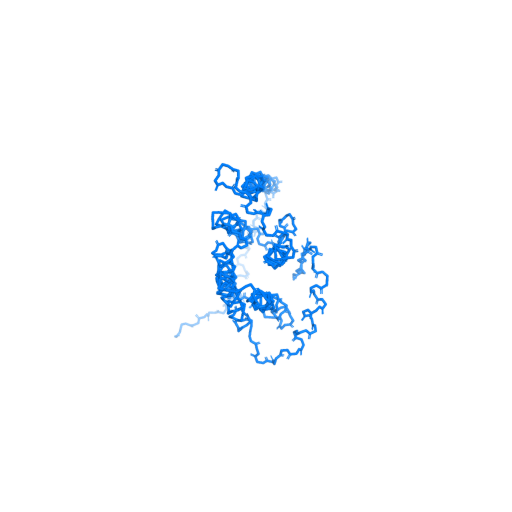 SER A CA 1
ATOM 957 C C . SER A 1 127 ? 6.629 -6.057 6.165 1.00 93.94 127 SER A C 1
ATOM 959 O O . SER A 1 127 ? 5.874 -6.298 7.106 1.00 93.94 127 SER A O 1
ATOM 961 N N . LEU A 1 128 ? 7.193 -4.860 5.992 1.00 91.25 128 LEU A N 1
ATOM 962 C CA . LEU A 1 128 ? 6.959 -3.735 6.891 1.00 91.25 128 LEU A CA 1
ATOM 963 C C . LEU A 1 128 ? 5.505 -3.243 6.832 1.00 91.25 128 LEU A C 1
ATOM 965 O O . LEU A 1 128 ? 4.908 -2.973 7.875 1.00 91.25 128 LEU A O 1
ATOM 969 N N . TYR A 1 129 ? 4.922 -3.167 5.633 1.00 90.31 129 TYR A N 1
ATOM 970 C CA . TYR A 1 129 ? 3.516 -2.814 5.453 1.00 90.31 129 TYR A CA 1
ATOM 971 C C . TYR A 1 129 ? 2.586 -3.817 6.156 1.00 90.31 129 TYR A C 1
ATOM 973 O O . TYR A 1 129 ? 1.696 -3.417 6.910 1.00 90.31 129 TYR A O 1
ATOM 981 N N . LEU A 1 130 ? 2.815 -5.120 5.963 1.00 91.25 130 LEU A N 1
ATOM 982 C CA . LEU A 1 130 ? 2.031 -6.186 6.593 1.00 91.25 130 LEU A CA 1
ATOM 983 C C . LEU A 1 130 ? 2.169 -6.160 8.120 1.00 91.25 130 LEU A C 1
ATOM 985 O O . LEU A 1 130 ? 1.177 -6.355 8.823 1.00 91.25 130 LEU A O 1
ATOM 989 N N . LEU A 1 131 ? 3.368 -5.878 8.640 1.00 90.44 131 LEU A N 1
ATOM 990 C CA . LEU A 1 131 ? 3.613 -5.727 10.075 1.00 90.44 131 LEU A CA 1
ATOM 991 C C . LEU A 1 131 ? 2.803 -4.562 10.664 1.00 90.44 131 LEU A C 1
ATOM 993 O O . LEU A 1 131 ? 2.094 -4.742 11.656 1.00 90.44 131 LEU A O 1
ATOM 997 N N . LEU A 1 132 ? 2.867 -3.384 10.034 1.00 86.50 132 LEU A N 1
ATOM 998 C CA . LEU A 1 132 ? 2.156 -2.189 10.495 1.00 86.50 132 LEU A CA 1
ATOM 999 C C . LEU A 1 132 ? 0.632 -2.350 10.397 1.00 86.50 132 LEU A C 1
ATOM 1001 O O . LEU A 1 132 ? -0.100 -1.957 11.310 1.00 86.50 132 LEU A O 1
ATOM 1005 N N . SER A 1 133 ? 0.157 -2.971 9.317 1.00 86.00 133 SER A N 1
ATOM 1006 C CA . SER A 1 133 ? -1.261 -3.281 9.113 1.00 86.00 133 SER A CA 1
ATOM 1007 C C . SER A 1 133 ? -1.767 -4.258 10.170 1.00 86.00 133 SER A C 1
ATOM 1009 O O . SER A 1 133 ? -2.750 -3.973 10.852 1.00 86.00 133 SER A O 1
ATOM 1011 N N . SER A 1 134 ? -1.037 -5.355 10.399 1.00 87.38 134 SER A N 1
ATOM 1012 C CA . SER A 1 134 ? -1.383 -6.349 11.423 1.00 87.38 134 SER A CA 1
ATOM 1013 C C . SER A 1 134 ? -1.473 -5.716 12.810 1.00 87.38 134 SER A C 1
ATOM 1015 O O . SER A 1 134 ? -2.446 -5.938 13.529 1.00 87.38 134 SER A O 1
ATOM 1017 N N . TYR A 1 135 ? -0.502 -4.873 13.173 1.00 86.38 135 TYR A N 1
ATOM 1018 C CA . TYR A 1 135 ? -0.522 -4.147 14.442 1.00 86.38 135 TYR A CA 1
ATOM 1019 C C . TYR A 1 135 ? -1.720 -3.204 14.564 1.00 86.38 135 TYR A C 1
ATOM 1021 O O . TYR A 1 135 ? -2.363 -3.149 15.612 1.00 86.38 135 TYR A O 1
ATOM 1029 N N . THR A 1 136 ? -2.064 -2.503 13.483 1.00 81.81 136 THR A N 1
ATOM 1030 C CA . THR A 1 136 ? -3.238 -1.625 13.449 1.00 81.81 136 THR A CA 1
ATOM 1031 C C . THR A 1 136 ? -4.521 -2.422 13.706 1.00 81.81 136 THR A C 1
ATOM 1033 O O . THR A 1 136 ? -5.352 -1.997 14.508 1.00 81.81 136 THR A O 1
ATOM 1036 N N . TYR A 1 137 ? -4.662 -3.614 13.120 1.00 80.25 137 TYR A N 1
ATOM 1037 C CA . TYR A 1 137 ? -5.833 -4.476 13.324 1.00 80.25 137 TYR A CA 1
ATOM 1038 C C . TYR A 1 137 ? -5.901 -5.074 14.736 1.00 80.25 137 TYR A C 1
ATOM 1040 O O . TYR A 1 137 ? -6.972 -5.091 15.353 1.00 80.25 137 TYR A O 1
ATOM 1048 N N . LEU A 1 138 ? -4.759 -5.509 15.282 1.00 81.88 138 LEU A N 1
ATOM 1049 C CA . LEU A 1 138 ? -4.632 -5.935 16.682 1.00 81.88 138 LEU A CA 1
ATOM 1050 C C . LEU A 1 138 ? -5.108 -4.827 17.623 1.00 81.88 138 LEU A C 1
ATOM 1052 O O . LEU A 1 138 ? -5.932 -5.064 18.504 1.00 81.88 138 LEU A O 1
ATOM 1056 N N . ARG A 1 139 ? -4.656 -3.597 17.387 1.00 75.81 139 ARG A N 1
ATOM 1057 C CA . ARG A 1 139 ? -5.002 -2.446 18.218 1.00 75.81 139 ARG A CA 1
ATOM 1058 C C . ARG A 1 139 ? -6.482 -2.077 18.143 1.00 75.81 139 ARG A C 1
ATOM 1060 O O . ARG A 1 139 ? -7.079 -1.804 19.179 1.00 75.81 139 ARG A O 1
ATOM 1067 N N . ILE A 1 140 ? -7.090 -2.129 16.954 1.00 75.75 140 ILE A N 1
ATOM 1068 C CA . ILE A 1 140 ? -8.543 -1.934 16.785 1.00 75.75 140 ILE A CA 1
ATOM 1069 C C . ILE A 1 140 ? -9.326 -2.959 17.617 1.00 75.75 140 ILE A C 1
ATOM 1071 O O . ILE A 1 140 ? -10.320 -2.607 18.251 1.00 75.75 140 ILE A O 1
ATOM 1075 N N . THR A 1 141 ? -8.855 -4.207 17.649 1.00 74.31 141 THR A N 1
ATOM 1076 C CA . THR A 1 141 ? -9.505 -5.297 18.390 1.00 74.31 141 THR A CA 1
ATOM 1077 C C . THR A 1 141 ? -9.344 -5.146 19.906 1.00 74.31 141 THR A C 1
ATOM 1079 O O . THR A 1 141 ? -10.288 -5.414 20.643 1.00 74.31 141 THR A O 1
ATOM 1082 N N . VAL A 1 142 ? -8.172 -4.702 20.376 1.00 75.06 142 VAL A N 1
ATOM 1083 C CA . VAL A 1 142 ? -7.853 -4.570 21.810 1.00 75.06 142 VAL A CA 1
ATOM 1084 C C . VAL A 1 142 ? -8.439 -3.297 22.430 1.00 75.06 142 VAL A C 1
ATOM 1086 O O . VAL A 1 142 ? -9.022 -3.357 23.506 1.00 75.06 142 VAL A O 1
ATOM 1089 N N . GLU A 1 143 ? -8.301 -2.140 21.778 1.00 67.25 143 GLU A N 1
ATOM 1090 C CA . GLU A 1 143 ? -8.693 -0.850 22.369 1.00 67.25 143 GLU A CA 1
ATOM 1091 C C . GLU A 1 143 ? -10.163 -0.481 22.104 1.00 67.25 143 GLU A C 1
ATOM 1093 O O . GLU A 1 143 ? -10.680 0.449 22.720 1.00 67.25 143 GLU A O 1
ATOM 1098 N N . GLY A 1 144 ? -10.849 -1.147 21.166 1.00 57.50 144 GLY A N 1
ATOM 1099 C CA . GLY A 1 144 ? -12.253 -0.868 20.822 1.00 57.50 144 GLY A CA 1
ATOM 1100 C C . GLY A 1 144 ? -12.524 0.539 20.257 1.00 57.50 144 GLY A C 1
ATOM 1101 O O . GLY A 1 144 ? -13.664 0.866 19.924 1.00 57.50 144 GLY A O 1
ATOM 1102 N N . VAL A 1 145 ? -11.493 1.380 20.116 1.00 52.97 145 VAL A N 1
ATOM 1103 C CA . VAL A 1 145 ? -11.553 2.740 19.573 1.00 52.97 145 VAL A CA 1
ATOM 1104 C C . VAL A 1 145 ? -10.784 2.778 18.253 1.00 52.97 145 VAL A C 1
ATOM 1106 O O . VAL A 1 145 ? -9.576 2.558 18.213 1.00 52.97 145 VAL A O 1
ATOM 1109 N N . HIS A 1 146 ? -11.478 3.107 17.159 1.00 47.34 146 HIS A N 1
ATOM 1110 C CA . HIS A 1 146 ? -10.886 3.292 15.830 1.00 47.34 146 HIS A CA 1
ATOM 1111 C C . HIS A 1 146 ? -9.943 4.512 15.808 1.00 47.34 146 HIS A C 1
ATOM 1113 O O . HIS A 1 146 ? -10.344 5.623 15.454 1.00 47.34 146 HIS A O 1
ATOM 1119 N N . ARG A 1 147 ? -8.667 4.333 16.167 1.00 45.62 147 ARG A N 1
ATOM 1120 C CA . ARG A 1 147 ? -7.600 5.302 15.862 1.00 45.62 147 ARG A CA 1
ATOM 1121 C C . ARG A 1 147 ? -6.766 4.789 14.690 1.00 45.62 147 ARG A C 1
ATOM 1123 O O . ARG A 1 147 ? -5.752 4.131 14.883 1.00 45.62 147 ARG A O 1
ATOM 1130 N N . LEU A 1 148 ? -7.211 5.111 13.475 1.00 45.62 148 LEU A N 1
ATOM 1131 C CA . LEU A 1 148 ? -6.700 4.568 12.208 1.00 45.62 148 LEU A CA 1
ATOM 1132 C C . LEU A 1 148 ? -5.467 5.289 11.625 1.00 45.62 148 LEU A C 1
ATOM 1134 O O . LEU A 1 148 ? -5.207 5.198 10.431 1.00 45.62 148 LEU A O 1
ATOM 1138 N N . SER A 1 149 ? -4.700 6.045 12.410 1.00 43.28 149 SER A N 1
ATOM 1139 C CA . SER A 1 149 ? -3.517 6.727 11.867 1.00 43.28 149 SER A CA 1
ATOM 1140 C C . SER A 1 149 ? -2.320 6.555 12.780 1.00 43.28 149 SER A C 1
ATOM 1142 O O . SER A 1 149 ? -2.139 7.307 13.736 1.00 43.28 149 SER A O 1
ATOM 1144 N N . TYR A 1 150 ? -1.480 5.579 12.441 1.00 45.53 150 TYR A N 1
ATOM 1145 C CA . TYR A 1 150 ? -0.081 5.600 12.836 1.00 45.53 150 TYR A CA 1
ATOM 1146 C C . TYR A 1 150 ? 0.705 6.404 11.792 1.00 45.53 150 TYR A C 1
ATOM 1148 O O . TYR A 1 150 ? 0.605 6.143 10.597 1.00 45.53 150 TYR A O 1
ATOM 1156 N N . ALA A 1 151 ? 1.423 7.438 12.240 1.00 42.28 151 ALA A N 1
ATOM 1157 C CA . ALA A 1 151 ? 2.324 8.287 11.442 1.00 42.28 151 ALA A CA 1
ATOM 1158 C C . ALA A 1 151 ? 1.754 8.965 10.165 1.00 42.28 151 ALA A C 1
ATOM 1160 O O . ALA A 1 151 ? 2.518 9.558 9.411 1.00 42.28 151 ALA A O 1
ATOM 1161 N N . GLY A 1 152 ? 0.438 8.925 9.922 1.00 49.25 152 GLY A N 1
ATOM 1162 C CA . GLY A 1 152 ? -0.188 9.547 8.745 1.00 49.25 152 GLY A CA 1
ATOM 1163 C C . GLY A 1 152 ? -0.014 8.772 7.429 1.00 49.25 152 GLY A C 1
ATOM 1164 O O . GLY A 1 152 ? -0.326 9.325 6.380 1.00 49.25 152 GLY A O 1
ATOM 1165 N N . LEU A 1 153 ? 0.459 7.519 7.480 1.00 57.38 153 LEU A N 1
ATOM 1166 C CA . LEU A 1 153 ? 0.568 6.605 6.334 1.00 57.38 153 LEU A CA 1
ATOM 1167 C C . LEU A 1 153 ? -0.509 5.514 6.444 1.00 57.38 153 LEU A C 1
ATOM 1169 O O . LEU A 1 153 ? -0.334 4.541 7.174 1.00 57.38 153 LEU A O 1
ATOM 1173 N N . GLY A 1 154 ? -1.637 5.691 5.758 1.00 72.12 154 GLY A N 1
ATOM 1174 C CA . GLY A 1 154 ? -2.681 4.681 5.591 1.00 72.12 154 GLY A CA 1
ATOM 1175 C C . GLY A 1 154 ? -2.543 3.894 4.281 1.00 72.12 154 GLY A C 1
ATOM 1176 O O . GLY A 1 154 ? -1.595 4.080 3.511 1.00 72.12 154 GLY A O 1
ATOM 1177 N N . SER A 1 155 ? -3.520 3.019 4.011 1.00 79.81 155 SER A N 1
ATOM 1178 C CA . SER A 1 155 ? -3.591 2.233 2.767 1.00 79.81 155 SER A CA 1
ATOM 1179 C C . SER A 1 155 ? -3.637 3.136 1.524 1.00 79.81 155 SER A C 1
ATOM 1181 O O . SER A 1 155 ? -3.012 2.835 0.505 1.00 79.81 155 SER A O 1
ATOM 1183 N N . THR A 1 156 ? -4.305 4.292 1.608 1.00 83.62 156 THR A N 1
ATOM 1184 C CA . THR A 1 156 ? -4.360 5.293 0.532 1.00 83.62 156 THR A CA 1
ATOM 1185 C C . THR A 1 156 ? -2.989 5.897 0.225 1.00 83.62 156 THR A C 1
ATOM 1187 O O . THR A 1 156 ? -2.588 5.935 -0.939 1.00 83.62 156 THR A O 1
ATOM 1190 N N . GLU A 1 157 ? -2.242 6.348 1.236 1.00 85.38 157 GLU A N 1
ATOM 1191 C CA . GLU A 1 157 ? -0.898 6.900 1.041 1.00 85.38 157 GLU A CA 1
ATOM 1192 C C . GLU A 1 157 ? 0.061 5.858 0.459 1.00 85.38 157 GLU A C 1
ATOM 1194 O O . GLU A 1 157 ? 0.851 6.173 -0.433 1.00 85.38 157 GLU A O 1
ATOM 1199 N N . PHE A 1 158 ? -0.036 4.608 0.920 1.00 88.88 158 PHE A N 1
ATOM 1200 C CA . PHE A 1 158 ? 0.785 3.523 0.395 1.00 88.88 158 PHE A CA 1
ATOM 1201 C C . PHE A 1 158 ? 0.502 3.271 -1.092 1.00 88.88 158 PHE A C 1
ATOM 1203 O O . PHE A 1 158 ? 1.432 3.229 -1.897 1.00 88.88 158 PHE A O 1
ATOM 1210 N N . ARG A 1 159 ? -0.772 3.218 -1.503 1.00 90.81 159 ARG A N 1
ATOM 1211 C CA . ARG A 1 159 ? -1.141 3.104 -2.927 1.00 90.81 159 ARG A CA 1
ATOM 1212 C C . ARG A 1 159 ? -0.673 4.298 -3.755 1.00 90.81 159 ARG A C 1
ATOM 1214 O O . ARG A 1 159 ? -0.207 4.110 -4.877 1.00 90.81 159 ARG A O 1
ATOM 1221 N N . ALA A 1 160 ? -0.749 5.513 -3.211 1.00 90.38 160 ALA A N 1
ATOM 1222 C CA . ALA A 1 160 ? -0.216 6.698 -3.878 1.00 90.38 160 ALA A CA 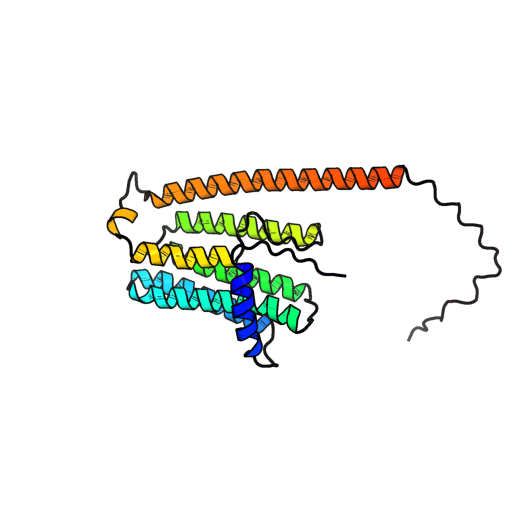1
ATOM 1223 C C . ALA A 1 160 ? 1.301 6.586 -4.097 1.00 90.38 160 ALA A C 1
ATOM 1225 O O . ALA A 1 160 ? 1.785 6.920 -5.177 1.00 90.38 160 ALA A O 1
ATOM 1226 N N . MET A 1 161 ? 2.046 6.050 -3.125 1.00 90.50 161 MET A N 1
ATOM 1227 C CA . MET A 1 161 ? 3.477 5.771 -3.271 1.00 90.50 161 MET A CA 1
ATOM 1228 C C . MET A 1 161 ? 3.747 4.717 -4.358 1.00 90.50 161 MET A C 1
ATOM 1230 O O . MET A 1 161 ? 4.635 4.921 -5.186 1.00 90.50 161 MET A O 1
ATOM 1234 N N . LEU A 1 162 ? 2.951 3.640 -4.411 1.00 92.88 162 LEU A N 1
ATOM 1235 C CA . LEU A 1 162 ? 3.049 2.604 -5.451 1.00 92.88 162 LEU A CA 1
ATOM 1236 C C . LEU A 1 162 ? 2.717 3.119 -6.856 1.00 92.88 162 LEU A C 1
ATOM 1238 O O . LEU A 1 162 ? 3.233 2.585 -7.833 1.00 92.88 162 LEU A O 1
ATOM 1242 N N . ALA A 1 163 ? 1.880 4.149 -6.974 1.00 94.06 163 ALA A N 1
ATOM 1243 C CA . ALA A 1 163 ? 1.623 4.825 -8.241 1.00 94.06 163 ALA A CA 1
ATOM 1244 C C . ALA A 1 163 ? 2.750 5.808 -8.598 1.00 94.06 163 ALA A C 1
ATOM 1246 O O . ALA A 1 163 ? 3.234 5.825 -9.729 1.00 94.06 163 ALA A O 1
ATOM 1247 N N . LEU A 1 164 ? 3.196 6.612 -7.629 1.00 92.06 164 LEU A N 1
ATOM 1248 C CA . LEU A 1 164 ? 4.154 7.689 -7.851 1.00 92.06 164 LEU A CA 1
ATOM 1249 C C . LEU A 1 164 ? 5.556 7.158 -8.172 1.00 92.06 164 LEU A C 1
ATOM 1251 O O . LEU A 1 164 ? 6.168 7.611 -9.137 1.00 92.06 164 LEU A O 1
ATOM 1255 N N . TRP A 1 165 ? 6.053 6.174 -7.421 1.00 90.38 165 TRP A N 1
ATOM 1256 C CA . TRP A 1 165 ? 7.403 5.632 -7.601 1.00 90.38 165 TRP A CA 1
ATOM 1257 C C . TRP A 1 165 ? 7.713 5.187 -9.044 1.00 90.38 165 TRP A C 1
ATOM 1259 O O . TRP A 1 165 ? 8.640 5.737 -9.643 1.00 90.38 165 TRP A O 1
ATOM 1269 N N . PRO A 1 166 ? 6.949 4.262 -9.658 1.00 90.06 166 PRO A N 1
ATOM 1270 C CA . PRO A 1 166 ? 7.236 3.806 -11.014 1.00 90.06 166 PRO A CA 1
ATOM 1271 C C . PRO A 1 166 ? 7.004 4.898 -12.068 1.00 90.06 166 PRO A C 1
ATOM 1273 O O . PRO A 1 166 ? 7.698 4.908 -13.082 1.00 90.06 166 PRO A O 1
ATOM 1276 N N . THR A 1 167 ? 6.093 5.855 -11.835 1.00 90.38 167 THR A N 1
ATOM 1277 C CA . THR A 1 167 ? 5.927 7.004 -12.748 1.00 90.38 167 THR A CA 1
ATOM 1278 C C . THR A 1 167 ? 7.140 7.921 -12.745 1.00 90.38 167 THR A C 1
ATOM 1280 O O . THR A 1 167 ? 7.629 8.284 -13.812 1.00 90.38 167 THR A O 1
ATOM 1283 N N . LEU A 1 168 ? 7.683 8.240 -11.568 1.00 87.50 168 LEU A N 1
ATOM 1284 C CA . LEU A 1 168 ? 8.918 9.010 -11.454 1.00 87.50 168 LEU A CA 1
ATOM 1285 C C . LEU A 1 168 ? 10.105 8.238 -12.032 1.00 87.50 168 LEU A C 1
ATOM 1287 O O . LEU A 1 168 ? 10.923 8.824 -12.732 1.00 87.50 168 LEU A O 1
ATOM 1291 N N . ALA A 1 169 ? 10.170 6.925 -11.807 1.00 83.88 169 ALA A N 1
ATOM 1292 C CA . ALA A 1 169 ? 11.217 6.075 -12.365 1.00 83.88 169 ALA A CA 1
ATOM 1293 C C . ALA A 1 169 ? 11.162 5.984 -13.902 1.00 83.88 169 ALA A C 1
ATOM 1295 O O . ALA A 1 169 ? 12.207 5.859 -14.534 1.00 83.88 169 ALA A O 1
ATOM 1296 N N . GLN A 1 170 ? 9.971 6.059 -14.512 1.00 82.69 170 GLN A N 1
ATOM 1297 C CA . GLN A 1 170 ? 9.814 6.081 -15.970 1.00 82.69 170 GLN A CA 1
ATOM 1298 C C . GLN A 1 170 ? 10.158 7.446 -16.589 1.00 82.69 170 GLN A C 1
ATOM 1300 O O . GLN A 1 170 ? 10.629 7.492 -17.724 1.00 82.69 170 GLN A O 1
ATOM 1305 N N . LEU A 1 171 ? 9.896 8.546 -15.874 1.00 84.06 171 LEU A N 1
ATOM 1306 C CA . LEU A 1 171 ? 10.219 9.907 -16.321 1.00 84.06 171 LEU A CA 1
ATOM 1307 C C . LEU A 1 171 ? 11.689 10.281 -16.072 1.00 84.06 171 LEU A C 1
ATOM 1309 O O . LEU A 1 171 ? 12.237 11.124 -16.779 1.00 84.06 171 LEU A O 1
ATOM 1313 N N . GLY A 1 172 ? 12.305 9.687 -15.050 1.00 75.12 172 GLY A N 1
ATOM 1314 C CA . GLY A 1 172 ? 13.712 9.858 -14.715 1.00 75.12 172 GLY A CA 1
ATOM 1315 C C . GLY A 1 172 ? 14.641 9.039 -15.609 1.00 75.12 172 GLY A C 1
ATOM 1316 O O . GLY A 1 172 ? 14.232 8.125 -16.323 1.00 75.12 172 GLY A O 1
ATOM 1317 N N . ASP A 1 173 ? 15.931 9.359 -15.551 1.00 64.31 173 ASP A N 1
ATOM 1318 C CA . ASP A 1 173 ? 16.939 8.682 -16.359 1.00 64.31 173 ASP A CA 1
ATOM 1319 C C . ASP A 1 173 ? 17.201 7.264 -15.811 1.00 64.31 173 ASP A C 1
ATOM 1321 O O . ASP A 1 173 ? 17.922 7.060 -14.828 1.00 64.31 173 ASP A O 1
ATOM 1325 N N . TRP A 1 174 ? 16.578 6.267 -16.449 1.00 60.16 174 TRP A N 1
ATOM 1326 C CA . TRP A 1 174 ? 16.593 4.841 -16.085 1.00 60.16 174 TRP A CA 1
ATOM 1327 C C . TRP A 1 174 ? 17.984 4.296 -15.722 1.00 60.16 174 TRP A C 1
ATOM 1329 O O . TRP A 1 174 ? 18.148 3.459 -14.830 1.00 60.16 174 TRP A O 1
ATOM 1339 N N . ARG A 1 175 ? 19.006 4.799 -16.423 1.00 54.44 175 ARG A N 1
ATOM 1340 C CA . ARG A 1 175 ? 20.404 4.362 -16.327 1.00 54.44 175 ARG A CA 1
ATOM 1341 C C . ARG A 1 175 ? 21.071 4.793 -15.020 1.00 54.44 175 ARG A C 1
ATOM 1343 O O . ARG A 1 175 ? 21.986 4.112 -14.570 1.00 54.44 175 ARG A O 1
ATOM 1350 N N . VAL A 1 176 ? 20.608 5.880 -14.401 1.00 52.44 176 VAL A N 1
ATOM 1351 C CA . VAL A 1 176 ? 21.158 6.401 -13.138 1.00 52.44 176 VAL A CA 1
ATOM 1352 C C . VAL A 1 176 ? 20.580 5.642 -11.941 1.00 52.44 176 VAL A C 1
ATOM 1354 O O . VAL A 1 176 ? 21.302 5.341 -10.996 1.00 52.44 176 VAL A O 1
ATOM 1357 N N . LEU A 1 177 ? 19.305 5.242 -12.013 1.00 52.44 177 LEU A N 1
ATOM 1358 C CA . LEU A 1 177 ? 18.635 4.450 -10.971 1.00 52.44 177 LEU A CA 1
ATOM 1359 C C . LEU A 1 177 ? 19.162 3.007 -10.888 1.00 52.44 177 LEU A C 1
ATOM 1361 O O . LEU A 1 177 ? 19.177 2.419 -9.810 1.00 52.44 177 LEU A O 1
ATOM 1365 N N . HIS A 1 178 ? 19.636 2.458 -12.010 1.00 55.12 178 HIS A N 1
ATOM 1366 C CA . HIS A 1 178 ? 20.187 1.101 -12.112 1.00 55.12 178 HIS A CA 1
ATOM 1367 C C . HIS A 1 178 ? 21.725 1.040 -12.083 1.00 55.12 178 HIS A C 1
ATOM 1369 O O . HIS A 1 178 ? 22.306 -0.022 -12.325 1.00 55.12 178 HIS A O 1
ATOM 1375 N N . ALA A 1 179 ? 22.409 2.149 -11.780 1.00 51.84 179 ALA A N 1
ATOM 1376 C CA . ALA A 1 179 ? 23.853 2.140 -11.578 1.00 51.84 179 ALA A CA 1
ATOM 1377 C C . ALA A 1 179 ? 24.193 1.286 -10.340 1.00 51.84 179 ALA A C 1
ATOM 1379 O O . ALA A 1 179 ? 23.929 1.672 -9.200 1.00 51.84 179 ALA A O 1
ATOM 1380 N N . ARG A 1 180 ? 24.733 0.082 -10.569 1.00 52.09 180 ARG A N 1
ATOM 1381 C CA . ARG A 1 180 ? 25.113 -0.861 -9.509 1.00 52.09 180 ARG A CA 1
ATOM 1382 C C . ARG A 1 180 ? 26.393 -0.403 -8.824 1.00 52.09 180 ARG A C 1
ATOM 1384 O O . ARG A 1 180 ? 27.453 -0.385 -9.443 1.00 52.09 180 ARG A O 1
ATOM 1391 N N . VAL A 1 181 ? 26.308 -0.152 -7.523 1.00 47.69 181 VAL A N 1
ATOM 1392 C CA . VAL A 1 181 ? 27.469 -0.064 -6.632 1.00 47.69 181 VAL A CA 1
ATOM 1393 C C . VAL A 1 181 ? 27.380 -1.268 -5.697 1.00 47.69 181 VAL A C 1
ATOM 1395 O O . VAL A 1 181 ? 26.397 -1.422 -4.980 1.00 47.69 181 VAL A O 1
ATOM 1398 N N . LEU A 1 182 ? 28.374 -2.164 -5.738 1.00 46.97 182 LEU A N 1
ATOM 1399 C CA . LEU A 1 182 ? 28.409 -3.410 -4.943 1.00 46.97 182 LEU A CA 1
ATOM 1400 C C . LEU A 1 182 ? 27.257 -4.407 -5.224 1.00 46.97 182 LEU A C 1
ATOM 1402 O O . LEU A 1 182 ? 26.881 -5.189 -4.359 1.00 46.97 182 LEU A O 1
ATOM 1406 N N . GLY A 1 183 ? 26.690 -4.409 -6.435 1.00 55.47 183 GLY A N 1
ATOM 1407 C CA . GLY A 1 183 ? 25.650 -5.372 -6.841 1.00 55.47 183 GLY A CA 1
ATOM 1408 C C . GLY A 1 183 ? 24.214 -4.999 -6.447 1.00 55.47 183 GLY A C 1
ATOM 1409 O O . GLY A 1 183 ? 23.280 -5.564 -7.015 1.00 55.47 183 GLY A O 1
ATOM 1410 N N . LEU A 1 184 ? 24.046 -3.999 -5.578 1.00 55.88 184 LEU A N 1
ATOM 1411 C CA . LEU A 1 184 ? 22.775 -3.353 -5.246 1.00 55.88 184 LEU A CA 1
ATOM 1412 C C . LEU A 1 184 ? 22.687 -1.978 -5.929 1.00 55.88 184 LEU A C 1
ATOM 1414 O O . LEU A 1 184 ? 23.697 -1.333 -6.223 1.00 55.88 184 LEU A O 1
ATOM 1418 N N . THR A 1 185 ? 21.474 -1.534 -6.226 1.00 69.44 185 THR A N 1
ATOM 1419 C CA . THR A 1 185 ? 21.215 -0.159 -6.666 1.00 69.44 185 THR A CA 1
ATOM 1420 C C . THR A 1 185 ? 21.247 0.777 -5.454 1.00 69.44 185 THR A C 1
ATOM 1422 O O . THR A 1 185 ? 20.963 0.361 -4.331 1.00 69.44 185 THR A O 1
ATOM 1425 N N . GLY A 1 186 ? 21.579 2.061 -5.637 1.00 71.88 186 GLY A N 1
ATOM 1426 C CA . GLY A 1 186 ? 21.504 3.043 -4.537 1.00 71.88 186 GLY A CA 1
ATOM 1427 C C . GLY A 1 186 ? 20.099 3.142 -3.917 1.00 71.88 186 GLY A C 1
ATOM 1428 O O . GLY A 1 186 ? 19.953 3.433 -2.730 1.00 71.88 186 GLY A O 1
ATOM 1429 N N . VAL A 1 187 ? 19.074 2.810 -4.708 1.00 76.38 187 VAL A N 1
ATOM 1430 C CA . VAL A 1 187 ? 17.681 2.659 -4.275 1.00 76.38 187 VAL A CA 1
ATOM 1431 C C . VAL A 1 187 ? 17.534 1.555 -3.225 1.00 76.38 187 VAL A C 1
ATOM 1433 O O . VAL A 1 187 ? 16.849 1.770 -2.228 1.00 76.38 187 VAL A O 1
ATOM 1436 N N . ASP A 1 188 ? 18.200 0.411 -3.391 1.00 82.50 188 ASP A N 1
ATOM 1437 C CA . ASP A 1 188 ? 18.069 -0.719 -2.463 1.00 82.50 188 ASP A CA 1
ATOM 1438 C C . ASP A 1 188 ? 18.572 -0.355 -1.062 1.00 82.50 188 ASP A C 1
ATOM 1440 O O . ASP A 1 188 ? 17.914 -0.658 -0.067 1.00 82.50 188 ASP A O 1
ATOM 1444 N N . TRP A 1 189 ? 19.697 0.364 -0.975 1.00 83.12 189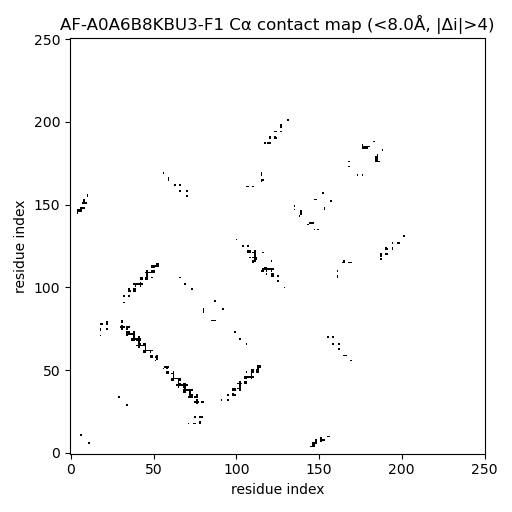 TRP A N 1
ATOM 1445 C CA . TRP A 1 189 ? 20.229 0.862 0.296 1.00 83.12 189 TRP A CA 1
ATOM 1446 C C . TRP A 1 189 ? 19.310 1.891 0.950 1.00 83.12 189 TRP A C 1
ATOM 1448 O O . TRP A 1 189 ? 19.096 1.834 2.161 1.00 83.12 189 TRP A O 1
ATOM 1458 N N . ALA A 1 190 ? 18.736 2.805 0.163 1.00 84.94 190 ALA A N 1
ATOM 1459 C CA . ALA A 1 190 ? 17.783 3.786 0.671 1.00 84.94 190 ALA A CA 1
ATOM 1460 C C . ALA A 1 190 ? 16.517 3.108 1.217 1.00 84.94 190 ALA A C 1
ATOM 1462 O O . ALA A 1 190 ? 16.080 3.417 2.327 1.00 84.94 190 ALA A O 1
ATOM 1463 N N . VAL A 1 191 ? 15.963 2.138 0.479 1.00 88.12 191 VAL A N 1
ATOM 1464 C CA . VAL A 1 191 ? 14.802 1.354 0.921 1.00 88.12 191 VAL A CA 1
ATOM 1465 C C . VAL A 1 191 ? 15.140 0.533 2.162 1.00 88.12 191 VAL A C 1
ATOM 1467 O O . VAL A 1 191 ? 14.341 0.503 3.098 1.00 88.12 191 VAL A O 1
ATOM 1470 N N . ALA A 1 192 ? 16.315 -0.095 2.216 1.00 88.25 192 ALA A N 1
ATOM 1471 C CA . ALA A 1 192 ? 16.747 -0.869 3.374 1.00 88.25 192 ALA A CA 1
ATOM 1472 C C . ALA A 1 192 ? 16.898 0.008 4.626 1.00 88.25 192 ALA A C 1
ATOM 1474 O O . ALA A 1 192 ? 16.376 -0.344 5.685 1.00 88.25 192 ALA A O 1
ATOM 1475 N N . ALA A 1 193 ? 17.542 1.173 4.503 1.00 89.38 193 ALA A N 1
ATOM 1476 C CA . ALA A 1 193 ? 17.701 2.125 5.599 1.00 89.38 193 ALA A CA 1
ATOM 1477 C C . ALA A 1 193 ? 16.347 2.663 6.085 1.00 89.38 193 ALA A C 1
ATOM 1479 O O . ALA A 1 193 ? 16.072 2.639 7.284 1.00 89.38 193 ALA A O 1
ATOM 1480 N N . LEU A 1 194 ? 15.467 3.077 5.165 1.00 88.88 194 LEU A N 1
ATOM 1481 C CA . LEU A 1 194 ? 14.127 3.558 5.504 1.00 88.88 194 LEU A CA 1
ATOM 1482 C C . LEU A 1 194 ? 13.298 2.467 6.195 1.00 88.88 194 LEU A C 1
ATOM 1484 O O . LEU A 1 194 ? 12.646 2.735 7.205 1.00 88.88 194 LEU A O 1
ATOM 1488 N N . SER A 1 195 ? 13.364 1.233 5.688 1.00 88.81 195 SER A N 1
ATOM 1489 C CA . SER A 1 195 ? 12.659 0.088 6.269 1.00 88.81 195 SER A CA 1
ATOM 1490 C C . SER A 1 195 ? 13.166 -0.231 7.674 1.00 88.81 195 SER A C 1
ATOM 1492 O O . SER A 1 195 ? 12.365 -0.487 8.570 1.00 88.81 195 SER A O 1
ATOM 1494 N N . LEU A 1 196 ? 14.483 -0.159 7.897 1.00 91.31 196 LEU A N 1
ATOM 1495 C CA . LEU A 1 196 ? 15.083 -0.342 9.216 1.00 91.31 196 LEU A CA 1
ATOM 1496 C C . LEU A 1 196 ? 14.639 0.756 10.191 1.00 91.31 196 LEU A C 1
ATOM 1498 O O . LEU A 1 196 ? 14.225 0.450 11.308 1.00 91.31 196 LEU A O 1
ATOM 1502 N N . CYS A 1 197 ? 14.672 2.024 9.774 1.00 89.62 197 CYS A N 1
ATOM 1503 C CA . CYS A 1 197 ? 14.198 3.140 10.593 1.00 89.62 197 CYS A CA 1
ATOM 1504 C C . CYS A 1 197 ? 12.723 2.975 10.976 1.00 89.62 197 CYS A C 1
ATOM 1506 O O . CYS A 1 197 ? 12.367 3.143 12.143 1.00 89.62 197 CYS A O 1
ATOM 1508 N N . ALA A 1 198 ? 11.871 2.607 10.019 1.00 87.00 198 ALA A N 1
ATOM 1509 C CA . ALA A 1 198 ? 10.455 2.373 10.264 1.00 87.00 198 ALA A CA 1
ATOM 1510 C C . ALA A 1 198 ? 10.210 1.160 11.179 1.00 87.00 198 ALA A C 1
ATOM 1512 O O . ALA A 1 198 ? 9.345 1.219 12.050 1.00 87.00 198 ALA A O 1
ATOM 1513 N N . PHE A 1 199 ? 11.005 0.095 11.052 1.00 90.19 199 PHE A N 1
ATOM 1514 C CA . PHE A 1 199 ? 10.944 -1.060 11.947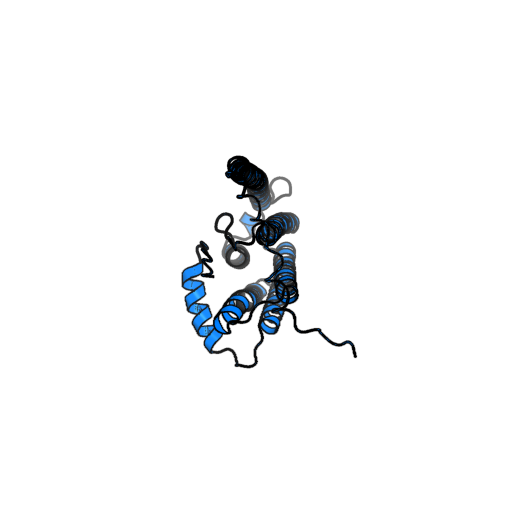 1.00 90.19 199 PHE A CA 1
ATOM 1515 C C . PHE A 1 199 ? 11.359 -0.710 13.386 1.00 90.19 199 PHE A C 1
ATOM 1517 O O . PHE A 1 199 ? 10.696 -1.105 14.344 1.00 90.19 199 PHE A O 1
ATOM 1524 N N . VAL A 1 200 ? 12.410 0.095 13.563 1.00 90.38 200 VAL A N 1
ATOM 1525 C CA . VAL A 1 200 ? 12.798 0.603 14.889 1.00 90.38 200 VAL A CA 1
ATOM 1526 C C . VAL A 1 200 ? 11.702 1.502 15.464 1.00 90.38 200 VAL A C 1
ATOM 1528 O O . VAL A 1 200 ? 11.323 1.336 16.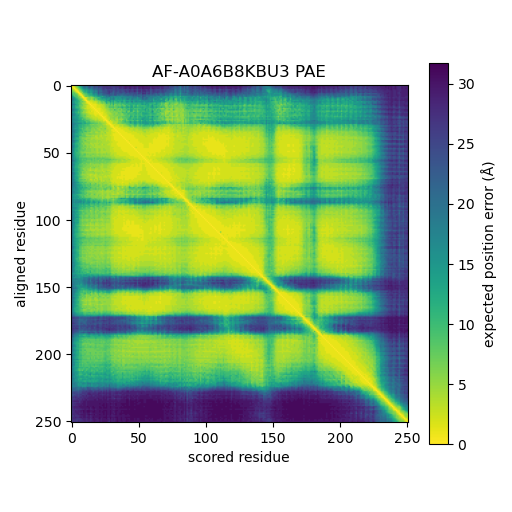624 1.00 90.38 200 VAL A O 1
ATOM 1531 N N . ALA A 1 201 ? 11.148 2.414 14.661 1.00 86.88 201 ALA A N 1
ATOM 1532 C CA . ALA A 1 201 ? 10.036 3.264 15.077 1.00 86.88 201 ALA A CA 1
ATOM 1533 C C . ALA A 1 201 ? 8.826 2.428 15.518 1.00 86.88 201 ALA A C 1
ATOM 1535 O O . ALA A 1 201 ? 8.250 2.707 16.567 1.00 86.88 201 ALA A O 1
ATOM 1536 N N . PHE A 1 202 ? 8.500 1.363 14.782 1.00 87.81 202 PHE A N 1
ATOM 1537 C CA . PHE A 1 202 ? 7.462 0.401 15.145 1.00 87.81 202 PHE A CA 1
ATOM 1538 C C . PHE A 1 202 ? 7.711 -0.240 16.520 1.00 87.81 202 PHE A C 1
ATOM 1540 O O . PHE A 1 202 ? 6.808 -0.269 17.352 1.00 87.81 202 PHE A O 1
ATOM 1547 N N . ILE A 1 203 ? 8.936 -0.689 16.812 1.00 89.75 203 ILE A N 1
ATOM 1548 C CA . ILE A 1 203 ? 9.271 -1.247 18.134 1.00 89.75 203 ILE A CA 1
ATOM 1549 C C . ILE A 1 203 ? 9.044 -0.212 19.241 1.00 89.75 203 ILE A C 1
ATOM 1551 O O . ILE A 1 203 ? 8.460 -0.528 20.278 1.00 89.75 203 ILE A O 1
ATOM 1555 N N . LEU A 1 204 ? 9.498 1.028 19.041 1.00 88.88 204 LEU A N 1
ATOM 1556 C CA . LEU A 1 204 ? 9.321 2.099 20.028 1.00 88.88 204 LEU A CA 1
ATOM 1557 C C . LEU A 1 204 ? 7.838 2.391 20.278 1.00 88.88 204 LEU A C 1
ATOM 1559 O O . LEU A 1 204 ? 7.425 2.554 21.423 1.00 88.88 204 LEU A O 1
ATOM 1563 N N . VAL A 1 205 ? 7.050 2.393 19.211 1.00 86.25 205 VAL A N 1
ATOM 1564 C CA . VAL A 1 205 ? 5.598 2.559 19.213 1.00 86.25 205 VAL A CA 1
ATOM 1565 C C . VAL A 1 205 ? 4.898 1.481 20.029 1.00 86.25 205 VAL A C 1
ATOM 1567 O O . VAL A 1 205 ? 4.158 1.805 20.955 1.00 86.25 205 VAL A O 1
ATOM 1570 N N . VAL A 1 206 ? 5.188 0.210 19.749 1.00 87.06 206 VAL A N 1
ATOM 1571 C CA . VAL A 1 206 ? 4.604 -0.921 20.479 1.00 87.06 206 VAL A CA 1
ATOM 1572 C C . VAL A 1 206 ? 4.943 -0.815 21.964 1.00 87.06 206 VAL A C 1
ATOM 1574 O O . VAL A 1 206 ? 4.078 -0.992 22.817 1.00 87.06 206 VAL A O 1
ATOM 1577 N N . ARG A 1 207 ? 6.193 -0.467 22.295 1.00 88.88 207 ARG A N 1
ATOM 1578 C CA . ARG A 1 207 ? 6.614 -0.285 23.692 1.00 88.88 207 ARG A CA 1
ATOM 1579 C C . ARG A 1 207 ? 5.855 0.845 24.382 1.00 88.88 207 ARG A C 1
ATOM 1581 O O . ARG A 1 207 ? 5.450 0.672 25.527 1.00 88.88 207 ARG A O 1
ATOM 1588 N N . GLN A 1 208 ? 5.661 1.978 23.709 1.00 86.81 208 GLN A N 1
ATOM 1589 C CA . GLN A 1 208 ? 4.904 3.104 24.259 1.00 86.81 208 GLN A CA 1
ATOM 1590 C C . GLN A 1 208 ? 3.433 2.751 24.476 1.00 86.81 208 GLN A C 1
ATOM 1592 O O . GLN A 1 208 ? 2.879 3.086 25.520 1.00 86.81 208 GLN A O 1
ATOM 1597 N N . ASP A 1 209 ? 2.803 2.068 23.522 1.00 85.31 209 ASP A N 1
ATOM 1598 C CA . ASP A 1 209 ? 1.398 1.680 23.642 1.00 85.31 209 ASP A CA 1
ATOM 1599 C C . ASP A 1 209 ? 1.201 0.632 24.755 1.00 85.31 209 ASP A C 1
ATOM 1601 O O . ASP A 1 209 ? 0.291 0.784 25.567 1.00 85.31 209 ASP A O 1
ATOM 1605 N N . LEU A 1 210 ? 2.112 -0.338 24.911 1.00 86.12 210 LEU A N 1
ATOM 1606 C CA . LEU A 1 210 ? 2.089 -1.276 26.045 1.00 86.12 210 LEU A CA 1
ATOM 1607 C C . LEU A 1 210 ? 2.225 -0.568 27.401 1.00 86.12 210 LEU A C 1
ATOM 1609 O O . LEU A 1 210 ? 1.493 -0.877 28.338 1.00 86.12 210 LEU A O 1
ATOM 1613 N N . GLN A 1 211 ? 3.136 0.404 27.510 1.00 88.88 211 GLN A N 1
ATOM 1614 C CA . GLN A 1 211 ? 3.309 1.190 28.738 1.00 88.88 211 GLN A CA 1
ATOM 1615 C C . GLN A 1 211 ? 2.070 2.025 29.076 1.00 88.88 211 GLN A C 1
ATOM 1617 O O . GLN A 1 211 ? 1.746 2.193 30.250 1.00 88.88 211 GLN A O 1
ATOM 1622 N N . ARG A 1 212 ? 1.375 2.552 28.061 1.00 85.75 212 ARG A N 1
ATOM 1623 C CA . ARG A 1 212 ? 0.117 3.287 28.251 1.00 85.75 212 ARG A CA 1
ATOM 1624 C C . ARG A 1 212 ? -0.984 2.378 28.784 1.00 85.75 212 ARG A C 1
ATOM 1626 O O . ARG A 1 212 ? -1.634 2.757 29.751 1.00 85.75 212 ARG A O 1
ATOM 1633 N N . ILE A 1 213 ? -1.146 1.191 28.199 1.00 84.31 213 ILE A N 1
ATOM 1634 C CA . ILE A 1 213 ? -2.165 0.224 28.626 1.00 84.31 213 ILE A CA 1
ATOM 1635 C C . ILE A 1 213 ? -1.922 -0.207 30.082 1.00 84.31 213 ILE A C 1
ATOM 1637 O O . ILE A 1 213 ? -2.839 -0.127 30.891 1.00 84.31 213 ILE A O 1
ATOM 1641 N N . ASP A 1 214 ? -0.685 -0.555 30.455 1.00 87.56 214 ASP A N 1
ATOM 1642 C CA . ASP A 1 214 ? -0.337 -0.919 31.843 1.00 87.56 214 ASP A CA 1
ATOM 1643 C C . ASP A 1 214 ? -0.582 0.237 32.835 1.00 87.56 214 ASP A C 1
ATOM 1645 O O . ASP A 1 214 ? -1.086 0.037 33.943 1.00 87.56 214 ASP A O 1
ATOM 1649 N N . ALA A 1 215 ? -0.270 1.477 32.442 1.00 87.19 215 ALA A N 1
ATOM 1650 C CA . ALA A 1 215 ? -0.538 2.649 33.273 1.00 87.19 215 ALA A CA 1
ATOM 1651 C C . ALA A 1 215 ? -2.044 2.889 33.477 1.00 87.19 215 ALA A C 1
ATOM 1653 O O . ALA A 1 215 ? -2.465 3.228 34.587 1.00 87.19 215 ALA A O 1
ATOM 1654 N N . ASP A 1 216 ? -2.853 2.708 32.434 1.00 84.44 216 ASP A N 1
ATOM 1655 C CA . ASP A 1 216 ? -4.303 2.868 32.507 1.00 84.44 216 ASP A CA 1
ATOM 1656 C C . ASP A 1 216 ? -4.955 1.740 33.322 1.00 84.44 216 ASP A C 1
ATOM 1658 O O . ASP A 1 216 ? -5.798 2.023 34.176 1.00 84.44 216 ASP A O 1
ATOM 1662 N N . GLU A 1 217 ? -4.503 0.490 33.179 1.00 84.00 217 GLU A N 1
ATOM 1663 C CA . GLU A 1 217 ? -4.946 -0.626 34.027 1.00 84.00 217 GLU A CA 1
ATOM 1664 C C . GLU A 1 217 ? -4.647 -0.372 35.510 1.00 84.00 217 GLU A C 1
ATOM 1666 O O . GLU A 1 217 ? -5.520 -0.550 36.366 1.00 84.00 217 GLU A O 1
ATOM 1671 N N . LYS A 1 218 ? -3.441 0.113 35.834 1.00 86.44 218 LYS A N 1
ATOM 1672 C CA . LYS A 1 218 ? -3.066 0.477 37.211 1.00 86.44 218 LYS A CA 1
ATOM 1673 C C . LYS A 1 218 ? -3.947 1.589 37.775 1.00 86.44 218 LYS A C 1
ATOM 1675 O O . LYS A 1 218 ? -4.366 1.497 38.928 1.00 86.44 218 LYS A O 1
ATOM 1680 N N . ARG A 1 219 ? -4.258 2.616 36.976 1.00 84.44 219 ARG A N 1
ATOM 1681 C CA . ARG A 1 219 ? -5.153 3.718 37.374 1.00 84.44 219 ARG A CA 1
ATOM 1682 C C . ARG A 1 219 ? -6.567 3.228 37.656 1.00 84.44 219 ARG A C 1
ATOM 1684 O O . ARG A 1 219 ? -7.137 3.592 38.680 1.00 84.44 219 ARG A O 1
ATOM 1691 N N . VAL A 1 220 ? -7.116 2.391 36.776 1.00 83.38 220 VAL A N 1
ATOM 1692 C CA . VAL A 1 220 ? -8.452 1.809 36.958 1.00 83.38 220 VAL A CA 1
ATOM 1693 C C . VAL A 1 220 ? -8.480 0.938 38.213 1.00 83.38 220 VAL A C 1
ATOM 1695 O O . VAL A 1 220 ? -9.389 1.068 39.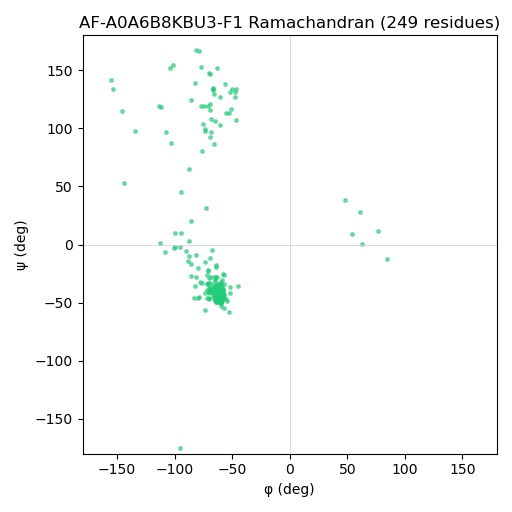029 1.00 83.38 220 VAL A O 1
ATOM 1698 N N . ARG A 1 221 ? -7.459 0.102 38.425 1.00 82.62 221 ARG A N 1
ATOM 1699 C CA . ARG A 1 221 ? -7.362 -0.753 39.615 1.00 82.62 221 ARG A CA 1
ATOM 1700 C C . ARG A 1 221 ? -7.262 0.048 40.915 1.00 82.62 221 ARG A C 1
ATOM 1702 O O . ARG A 1 221 ? -7.912 -0.324 41.887 1.00 82.62 221 ARG A O 1
ATOM 1709 N N . ALA A 1 222 ? -6.495 1.139 40.928 1.00 84.56 222 ALA A N 1
ATOM 1710 C CA . ALA A 1 222 ? -6.427 2.047 42.072 1.00 84.56 222 ALA A CA 1
ATOM 1711 C C . ALA A 1 222 ? -7.795 2.691 42.355 1.00 84.56 222 ALA A C 1
ATOM 1713 O O . ALA A 1 222 ? -8.271 2.633 43.482 1.00 84.56 222 ALA A O 1
ATOM 1714 N N . ALA A 1 223 ? -8.488 3.183 41.321 1.00 82.44 223 ALA A N 1
ATOM 1715 C CA . ALA A 1 223 ? -9.819 3.774 41.468 1.00 82.44 223 ALA A CA 1
ATOM 1716 C C . ALA A 1 223 ? -10.868 2.790 42.026 1.00 82.44 223 ALA A C 1
ATOM 1718 O O . ALA A 1 223 ? -11.715 3.194 42.817 1.00 82.44 223 ALA A O 1
ATOM 1719 N N . TYR A 1 224 ? -10.808 1.505 41.652 1.00 77.06 224 TYR A N 1
ATOM 1720 C CA . TYR A 1 224 ? -11.666 0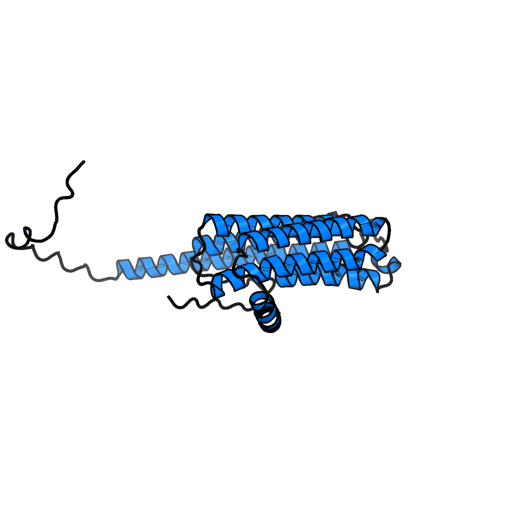.469 42.244 1.00 77.06 224 TYR A CA 1
ATOM 1721 C C . TYR A 1 224 ? -11.279 0.121 43.686 1.00 77.06 224 TYR A C 1
ATOM 1723 O O . TYR A 1 224 ? -12.158 -0.199 44.480 1.00 77.06 224 TYR A O 1
ATOM 1731 N N . SER A 1 225 ? -9.989 0.166 44.025 1.00 79.56 225 SER A N 1
ATOM 1732 C CA . SER A 1 225 ? -9.506 -0.095 45.387 1.00 79.56 225 SER A CA 1
ATOM 1733 C C . SER A 1 225 ? -9.858 1.031 46.363 1.00 79.56 225 SER A C 1
ATOM 1735 O O . SER A 1 225 ? -10.095 0.755 47.534 1.00 79.56 225 SER A O 1
ATOM 1737 N N . ASP A 1 226 ? -9.890 2.275 45.882 1.00 77.56 226 ASP A N 1
ATOM 1738 C CA . ASP A 1 226 ? -10.201 3.470 46.677 1.00 77.56 226 ASP A CA 1
ATOM 1739 C C . ASP A 1 226 ? -11.705 3.798 46.699 1.00 77.56 226 ASP A C 1
ATOM 1741 O O . ASP A 1 226 ? -12.140 4.718 47.397 1.00 77.56 226 ASP A O 1
ATOM 1745 N N . ALA A 1 227 ? -12.523 3.061 45.938 1.00 70.75 227 ALA A N 1
ATOM 1746 C CA . ALA A 1 227 ? -13.968 3.217 45.966 1.00 70.75 227 ALA A CA 1
ATOM 1747 C C . ALA A 1 227 ? -14.506 2.793 47.348 1.00 70.75 227 ALA A C 1
ATOM 1749 O O . ALA A 1 227 ? -14.186 1.696 47.815 1.00 70.75 227 ALA A O 1
ATOM 1750 N N . PRO A 1 228 ? -15.330 3.623 48.019 1.00 68.50 228 PRO A N 1
ATOM 1751 C CA . PRO A 1 228 ? -15.934 3.239 49.287 1.00 68.50 228 PRO A CA 1
ATOM 1752 C C . PRO A 1 228 ? -16.722 1.940 49.101 1.00 68.50 228 PRO A C 1
ATOM 1754 O O . PRO A 1 228 ? -17.409 1.773 48.089 1.00 68.50 228 PRO A O 1
ATOM 1757 N N . ALA A 1 229 ? -16.604 1.021 50.067 1.00 65.56 229 ALA A N 1
ATOM 1758 C CA . ALA A 1 229 ? -17.333 -0.241 50.049 1.00 65.56 229 ALA A CA 1
ATOM 1759 C C . ALA A 1 229 ? -18.807 0.037 49.735 1.00 65.56 229 ALA A C 1
ATOM 1761 O O . ALA A 1 229 ? -19.424 0.895 50.374 1.00 65.56 229 ALA A O 1
ATOM 1762 N N . ALA A 1 230 ? -19.346 -0.648 48.722 1.00 59.78 230 ALA A N 1
ATOM 1763 C CA . ALA A 1 230 ? -20.755 -0.526 48.384 1.00 59.78 230 ALA A CA 1
ATOM 1764 C C . ALA A 1 230 ? -21.576 -0.724 49.670 1.00 59.78 230 ALA A C 1
ATOM 1766 O O . ALA A 1 230 ? -21.258 -1.646 50.432 1.00 59.78 230 ALA A O 1
ATOM 1767 N N . PRO A 1 231 ? -22.582 0.129 49.949 1.00 59.25 231 PRO A N 1
ATOM 1768 C CA . PRO A 1 231 ? -23.446 -0.090 51.096 1.00 59.25 231 PRO A CA 1
ATOM 1769 C C . PRO A 1 231 ? -23.971 -1.521 51.008 1.00 59.25 231 PRO A C 1
ATOM 1771 O O . PRO A 1 231 ? -24.377 -1.963 49.928 1.00 59.25 231 PRO A O 1
ATOM 1774 N N . ALA A 1 232 ? -23.866 -2.258 52.119 1.00 52.72 232 ALA A N 1
ATOM 1775 C CA . ALA A 1 232 ? -24.349 -3.629 52.197 1.00 52.72 232 ALA A CA 1
ATOM 1776 C C . ALA A 1 232 ? -25.763 -3.668 51.601 1.00 52.72 232 ALA A C 1
ATOM 1778 O O . ALA A 1 232 ? -26.535 -2.751 51.898 1.00 52.72 232 ALA A O 1
ATOM 1779 N N . PRO A 1 233 ? -26.089 -4.645 50.732 1.00 51.12 233 PRO A N 1
ATOM 1780 C CA . PRO A 1 233 ? -27.429 -4.737 50.184 1.00 51.12 233 PRO A CA 1
ATOM 1781 C C . PRO A 1 233 ? -28.396 -4.746 51.362 1.00 51.12 233 PRO A C 1
ATOM 1783 O O . PRO A 1 233 ? -28.351 -5.654 52.191 1.00 51.12 233 PRO A O 1
ATOM 1786 N N . GLU A 1 234 ? -29.184 -3.675 51.466 1.00 53.53 234 GLU A N 1
ATOM 1787 C CA . GLU A 1 234 ? -30.232 -3.528 52.463 1.00 53.53 234 GLU A CA 1
ATOM 1788 C C . GLU A 1 234 ? -31.071 -4.796 52.361 1.00 53.53 234 GLU A C 1
ATOM 1790 O O . GLU A 1 234 ? -31.563 -5.109 51.273 1.00 53.53 234 GLU A O 1
ATOM 1795 N N . GLU A 1 235 ? -31.094 -5.589 53.440 1.00 48.72 235 GLU A N 1
ATOM 1796 C CA . GLU A 1 235 ? -31.773 -6.879 53.483 1.00 48.72 235 GLU A CA 1
ATOM 1797 C C . GLU A 1 235 ? -33.158 -6.697 52.878 1.00 48.72 235 GLU A C 1
ATOM 1799 O O . GLU A 1 235 ? -34.027 -6.035 53.450 1.00 48.72 235 GLU A O 1
ATOM 1804 N N . ALA A 1 236 ? -33.339 -7.229 51.668 1.00 47.69 236 ALA A N 1
ATOM 1805 C CA . ALA A 1 236 ? -34.602 -7.151 50.975 1.00 47.69 236 ALA A CA 1
ATOM 1806 C C . ALA A 1 236 ? -35.625 -7.862 51.859 1.00 47.69 236 ALA A C 1
ATOM 1808 O O . ALA A 1 236 ? -35.653 -9.091 51.942 1.00 47.69 236 ALA A O 1
ATOM 1809 N N . SER A 1 237 ? -36.440 -7.066 52.554 1.00 44.34 237 SER A N 1
ATOM 1810 C CA . SER A 1 237 ? -37.572 -7.547 53.328 1.00 44.34 237 SER A CA 1
ATOM 1811 C C . SER A 1 237 ? -38.368 -8.523 52.451 1.00 44.34 237 SER A C 1
ATOM 1813 O O . SER A 1 237 ? -38.659 -8.192 51.293 1.00 44.34 237 SER A O 1
ATOM 1815 N N . PRO A 1 238 ? -38.725 -9.722 52.947 1.00 44.34 238 PRO A N 1
ATOM 1816 C CA . PRO A 1 238 ? -39.218 -10.839 52.135 1.00 44.34 238 PRO A CA 1
ATOM 1817 C C . PRO A 1 238 ? -40.652 -10.648 51.595 1.00 44.34 238 PRO A C 1
ATOM 1819 O O . PRO A 1 238 ? -41.390 -11.612 51.424 1.00 44.34 238 PRO A O 1
ATOM 1822 N N . LYS A 1 239 ? -41.081 -9.411 51.316 1.00 46.66 239 LYS A N 1
ATOM 1823 C CA . LYS A 1 239 ? -42.421 -9.077 50.807 1.00 46.66 239 LYS A CA 1
ATOM 1824 C C . LYS A 1 239 ? -42.453 -8.532 49.372 1.00 46.66 239 LYS A C 1
ATOM 1826 O O . LYS A 1 239 ? -43.536 -8.236 48.882 1.00 46.66 239 LYS A O 1
ATOM 1831 N N . GLY A 1 240 ? -41.315 -8.416 48.681 1.00 41.22 240 GLY A N 1
ATOM 1832 C CA . GLY A 1 240 ? -41.250 -7.810 47.337 1.00 41.22 240 GLY A CA 1
ATOM 1833 C C . GLY A 1 240 ? -41.001 -8.754 46.153 1.00 41.22 240 GLY A C 1
ATOM 1834 O O . GLY A 1 240 ? -41.043 -8.303 45.012 1.00 41.22 240 GLY A O 1
ATOM 1835 N N . LEU A 1 241 ? -40.719 -10.043 46.382 1.00 41.19 241 LEU A N 1
ATOM 1836 C CA . LEU A 1 241 ? -40.089 -10.904 45.366 1.00 41.19 241 LEU A CA 1
ATOM 1837 C C . LEU A 1 241 ? -41.043 -11.744 44.491 1.00 41.19 241 LEU A C 1
ATOM 1839 O O . LEU A 1 241 ? -40.568 -12.587 43.735 1.00 41.19 241 LEU A O 1
ATOM 1843 N N . GLU A 1 242 ? -42.360 -11.519 44.537 1.00 41.78 242 GLU A N 1
ATOM 1844 C CA . GLU A 1 242 ? -43.321 -12.312 43.740 1.00 41.78 242 GLU A CA 1
ATOM 1845 C C . GLU A 1 242 ? -43.819 -11.657 42.438 1.00 41.78 242 GLU A C 1
ATOM 1847 O O . GLU A 1 242 ? -44.541 -12.296 41.678 1.00 41.78 242 GLU A O 1
ATOM 1852 N N . ALA A 1 243 ? -43.431 -10.424 42.095 1.00 48.31 243 ALA A N 1
ATOM 1853 C CA . ALA A 1 243 ? -44.127 -9.710 41.013 1.00 48.31 243 ALA A CA 1
ATOM 1854 C C . ALA A 1 243 ? -43.449 -9.687 39.626 1.00 48.31 243 ALA A C 1
ATOM 1856 O O . ALA A 1 243 ? -44.034 -9.118 38.702 1.00 48.31 243 ALA A O 1
ATOM 1857 N N . HIS A 1 244 ? -42.247 -10.247 39.416 1.00 43.34 244 HIS A N 1
ATOM 1858 C CA . HIS A 1 244 ? -41.508 -9.930 38.178 1.00 43.34 244 HIS A CA 1
ATOM 1859 C C . HIS A 1 244 ? -40.675 -11.043 37.528 1.00 43.34 244 HIS A C 1
ATOM 1861 O O . HIS A 1 244 ? -39.522 -10.830 37.172 1.00 43.34 244 HIS A O 1
ATOM 1867 N N . TYR A 1 245 ? -41.283 -12.204 37.261 1.00 35.94 245 TYR A N 1
ATOM 1868 C CA . TYR A 1 245 ? -40.796 -13.094 36.197 1.00 35.94 245 TYR A CA 1
ATOM 1869 C C . TYR A 1 245 ? -41.954 -13.827 35.494 1.00 35.94 245 TYR A C 1
ATOM 1871 O O . TYR A 1 245 ? -42.604 -14.670 36.114 1.00 35.94 245 TYR A O 1
ATOM 1879 N N . PRO A 1 246 ? -42.218 -13.585 34.194 1.00 42.12 246 PRO A N 1
ATOM 1880 C CA . PRO A 1 246 ? -43.059 -14.485 33.421 1.00 42.12 246 PRO A CA 1
ATOM 1881 C C . PRO A 1 246 ? -42.282 -15.787 33.175 1.00 42.12 246 PRO A C 1
ATOM 1883 O O . PRO A 1 246 ? -41.210 -15.788 32.566 1.00 42.12 246 PRO A O 1
ATOM 1886 N N . ARG A 1 247 ? -42.827 -16.908 33.665 1.00 41.41 247 ARG A N 1
ATOM 1887 C CA . ARG A 1 247 ? -42.348 -18.262 33.356 1.00 41.41 247 ARG A CA 1
ATOM 1888 C C . ARG A 1 247 ? -42.328 -18.449 31.835 1.00 41.41 247 ARG A C 1
ATOM 1890 O O . ARG A 1 247 ? -43.383 -18.506 31.208 1.00 41.41 247 ARG A O 1
ATOM 1897 N N . ARG A 1 248 ? -41.141 -18.591 31.241 1.00 39.72 248 ARG A N 1
ATOM 1898 C CA . ARG A 1 248 ? -41.009 -19.193 29.909 1.00 39.72 248 ARG A CA 1
ATOM 1899 C C . ARG A 1 248 ? -41.362 -20.672 30.032 1.00 39.72 248 ARG A C 1
ATOM 1901 O O . ARG A 1 248 ? -40.608 -21.440 30.622 1.00 39.72 248 ARG A O 1
ATOM 1908 N N . ALA A 1 249 ? -42.527 -21.034 29.506 1.00 42.12 249 ALA A N 1
ATOM 1909 C CA . ALA A 1 249 ? -42.909 -22.415 29.279 1.00 42.12 249 ALA A CA 1
ATOM 1910 C C . ALA A 1 249 ? -42.009 -23.022 28.194 1.00 42.12 249 ALA A C 1
ATOM 1912 O O . ALA A 1 249 ? -41.761 -22.406 27.157 1.00 42.12 249 ALA A O 1
ATOM 1913 N N . GLN A 1 250 ? -41.515 -24.219 28.488 1.00 40.03 250 GLN A N 1
ATOM 1914 C CA . GLN A 1 250 ? -40.931 -25.147 27.533 1.00 40.03 250 GLN A CA 1
ATOM 1915 C C . GLN A 1 250 ? -42.025 -25.640 26.578 1.00 40.03 250 GLN A C 1
ATOM 1917 O O . GLN A 1 250 ? -43.099 -26.033 27.037 1.00 40.03 250 GLN A O 1
ATOM 1922 N N . ALA A 1 251 ? -41.723 -25.636 25.284 1.00 45.66 251 ALA A N 1
ATOM 1923 C CA . ALA A 1 251 ? -42.253 -26.547 24.274 1.00 45.66 251 ALA A CA 1
ATOM 1924 C C . ALA A 1 251 ? -41.222 -26.630 23.143 1.00 45.66 251 ALA A C 1
ATOM 1926 O O . ALA A 1 251 ? -40.726 -25.552 22.739 1.00 45.66 251 ALA A O 1
#

Secondary structure (DSSP, 8-state):
---------TTHHHHHHHHHHHHHHS-TT--HHHHHHHHHHHHHHHHHHHHHTTT-GGGHHHHHHHHHHHHHHHHHHHHHHHHTT----HHHHHHHHHHHHHHHHHHHHHHHHSTTS-HHHHHHHHHHHHHHHHHHHHHHHHH-S----STT--HHHHHHHHHHHHHHHHHS-HHHHT-EETTEEHHHHHHHHHHHHHHHHHHHHHHHHHHHHHHHHHHHHHHHHSSPPPPP-----TTSTTSS-------

InterPro domains:
  IPR043130 CDP-alcohol phosphatidyltransferase, transmembrane domain [G3DSA:1.20.120.1760] (15-215)

Sequence (251 aa):
MADKTLNHSLLARPERIVLQRLVRLLPRAAKPADLTLIAVVGGLIAGVSFVLCNVSPKFLPLALAGIAISWFGDSADSLLARVRRLHQRPQGFLFEHSCDLLAQTAMVVGLGLSPYLTLTSALMLLSLYLLLSSYTYLRITVEGVHRLSYAGLGSTEFRAMLALWPTLAQLGDWRVLHARVLGLTGVDWAVAALSLCAFVAFILVVRQDLQRIDADEKRVRAAYSDAPAAPAPEEASPKGLEAHYPRRAQA

Solvent-accessible surface area (backbone atoms only — not comparable to full-atom values): 13984 Å² total; per-residue (Å²): 132,86,82,76,68,65,74,61,43,87,57,47,67,67,53,51,57,56,46,55,56,53,59,70,71,52,59,92,81,69,49,50,69,58,26,35,49,43,12,30,52,14,12,45,46,15,8,53,20,25,40,43,30,66,80,38,73,80,28,47,67,52,17,44,49,11,47,51,41,15,51,49,13,59,58,41,24,63,50,49,35,61,76,67,67,54,80,78,49,72,70,55,54,53,51,47,55,51,36,50,54,50,14,50,49,35,31,39,53,15,36,14,63,13,82,75,35,54,47,69,47,30,52,51,50,48,52,51,49,52,51,56,51,51,50,52,53,51,45,39,68,72,67,73,53,69,74,80,52,65,95,45,64,45,74,66,52,50,52,50,48,67,47,47,51,50,53,50,48,69,74,43,68,59,70,68,61,61,46,62,60,94,85,41,30,65,59,45,55,52,46,50,52,53,51,49,53,51,52,52,50,49,53,55,48,54,52,51,54,51,52,50,52,56,52,50,52,51,51,53,51,49,54,63,70,71,45,76,77,74,76,74,78,73,79,73,65,94,82,70,86,83,80,82,75,84,82,81,77,87,131

Radius of gyration: 25.23 Å; Cα contacts (8 Å, |Δi|>4): 221; chains: 1; bounding box: 72×42×76 Å

Organism: NCBI:txid391905